Protein AF-A0A2P8WJM3-F1 (afdb_monomer_lite)

Foldseek 3Di:
DVVVVVVVVVVVVCPVPPDQCVVVPVVVVVLVVQLVVQLVVQLCCQQPVQPCNLVLLVQLFCLVLVQVDPPDPDGQFDDDDSDPVGGDPCSVQLRCLLLQLLCVLARSNLRSLVVQCVVPVPVSLVVLLVCCVRPPVSVVSLLSNLLLLLRHDLVLNVVSLVLRDDPVCNVVSVVVSVVSVVRSVSRQVSSCSSPVHPHRCPVPVVSSVLSVVLCVVLVVLSVQLSVLNSVLVVQVVCVVVVHDDDPDDNVVSSVSNVVSSVSSCVSSPDND

Secondary structure (DSSP, 8-state):
-HHHHHHHHHHHHHHHHS--GGGG-HHHHHHHHHHHHHHHHHHHIIIII-TTHHHHHHHHS-HHHHTTSTTSSS-SBSSSS--GGGB-HHHHHHHHHHTT--GGGTTTHHHHHHHHHHHSHHHHHHHHHHHHHH-HHHHHHHHHHHHHHTT--HHHHHHHHHHHS-GGGHHHHHHHHHHHHHHHHHHHHHHHHHHT-SSTTTT-HHHHHHHHHHHHHHHHHHHHHHHHHHHHHHHHHHHHTT----SS-HHHHHHHHHHHHHHHHHHH----

pLDDT: mean 90.33, std 11.39, range [47.09, 98.75]

Structure (mmCIF, N/CA/C/O backbone):
data_AF-A0A2P8WJM3-F1
#
_entry.id   AF-A0A2P8WJM3-F1
#
loop_
_atom_site.group_PDB
_atom_site.id
_atom_site.type_symbol
_atom_site.label_atom_id
_atom_site.label_alt_id
_atom_site.label_comp_id
_atom_site.label_asym_id
_atom_site.label_entity_id
_atom_site.label_seq_id
_atom_site.pdbx_PDB_ins_code
_atom_site.Cartn_x
_atom_site.Cartn_y
_atom_site.Cartn_z
_atom_site.occupancy
_atom_site.B_iso_or_equiv
_atom_site.auth_seq_id
_atom_site.auth_comp_id
_atom_site.auth_asym_id
_atom_site.auth_atom_id
_atom_site.pdbx_PDB_model_num
ATOM 1 N N . ALA A 1 1 ? 24.584 7.519 11.239 1.00 82.44 1 ALA A N 1
ATOM 2 C CA . ALA A 1 1 ? 24.810 8.886 10.720 1.00 82.44 1 ALA A CA 1
ATOM 3 C C . ALA A 1 1 ? 25.844 8.874 9.598 1.00 82.44 1 ALA A C 1
ATOM 5 O O . ALA A 1 1 ? 25.465 9.195 8.483 1.00 82.44 1 ALA A O 1
ATOM 6 N N . LEU A 1 2 ? 27.079 8.420 9.860 1.00 91.06 2 LEU A N 1
ATOM 7 C CA . LEU A 1 2 ? 28.160 8.333 8.862 1.00 91.06 2 LEU A CA 1
ATOM 8 C C . LEU A 1 2 ? 27.741 7.609 7.568 1.00 91.06 2 LEU A C 1
ATOM 10 O O . LEU A 1 2 ? 27.787 8.212 6.506 1.00 91.06 2 LEU A O 1
ATOM 14 N N . TYR A 1 3 ? 27.202 6.389 7.684 1.00 88.44 3 TYR A N 1
ATOM 15 C CA . TYR A 1 3 ? 26.711 5.599 6.544 1.00 88.44 3 TYR A CA 1
ATOM 16 C C . TYR A 1 3 ? 25.716 6.356 5.642 1.00 88.44 3 TYR A C 1
ATOM 18 O O . TYR A 1 3 ? 25.801 6.297 4.419 1.00 88.44 3 TYR A O 1
ATOM 26 N N . ASN A 1 4 ? 24.788 7.117 6.235 1.00 88.81 4 ASN A N 1
ATOM 27 C CA . ASN A 1 4 ? 23.804 7.880 5.462 1.00 88.81 4 ASN A CA 1
ATOM 28 C C . ASN A 1 4 ? 24.465 9.046 4.713 1.00 88.81 4 ASN A C 1
ATOM 30 O O . ASN A 1 4 ? 24.100 9.314 3.574 1.00 88.81 4 ASN A O 1
ATOM 34 N N . LEU A 1 5 ? 25.423 9.735 5.342 1.00 93.88 5 LEU A N 1
ATOM 35 C CA . LEU A 1 5 ? 26.151 10.841 4.712 1.00 93.88 5 LEU A CA 1
ATOM 36 C C . LEU A 1 5 ? 27.028 10.344 3.565 1.00 93.88 5 LEU A C 1
ATOM 38 O O . LEU A 1 5 ? 27.042 10.955 2.501 1.00 93.88 5 LEU A O 1
ATOM 42 N N . GLU A 1 6 ? 27.708 9.220 3.765 1.00 95.06 6 GLU A N 1
ATOM 43 C CA . GLU A 1 6 ? 28.503 8.560 2.734 1.00 95.06 6 GLU A CA 1
ATOM 44 C C . GLU A 1 6 ? 27.630 8.140 1.547 1.00 95.06 6 GLU A C 1
ATOM 46 O O . GLU A 1 6 ? 27.926 8.505 0.414 1.00 95.06 6 GLU A O 1
ATOM 51 N N . THR A 1 7 ? 26.494 7.481 1.804 1.00 91.62 7 THR A N 1
ATOM 52 C CA . THR A 1 7 ? 25.547 7.068 0.754 1.00 91.62 7 THR A CA 1
ATOM 53 C C . THR A 1 7 ? 25.061 8.260 -0.071 1.00 91.62 7 THR A C 1
ATOM 55 O O . THR A 1 7 ? 25.083 8.214 -1.299 1.00 91.62 7 THR A O 1
ATOM 58 N N . VAL A 1 8 ? 24.650 9.350 0.590 1.00 93.25 8 VAL A N 1
ATOM 59 C CA . VAL A 1 8 ? 24.174 10.563 -0.095 1.00 93.25 8 VAL A CA 1
ATOM 60 C C . VAL A 1 8 ? 25.297 11.215 -0.900 1.00 93.25 8 VAL A C 1
ATOM 62 O O . VAL A 1 8 ? 25.081 11.590 -2.049 1.00 93.25 8 VAL A O 1
ATOM 65 N N . THR A 1 9 ? 26.496 11.323 -0.328 1.00 94.12 9 THR A N 1
ATOM 66 C CA . THR A 1 9 ? 27.644 11.952 -0.997 1.00 94.12 9 THR A CA 1
ATOM 67 C C . THR A 1 9 ? 28.034 11.168 -2.248 1.00 94.12 9 THR A C 1
ATOM 69 O O . THR A 1 9 ? 28.151 11.745 -3.326 1.00 94.12 9 THR A O 1
ATOM 72 N N . THR A 1 10 ? 28.154 9.844 -2.132 1.00 92.94 10 THR A N 1
ATOM 73 C CA . THR A 1 10 ? 28.466 8.952 -3.253 1.00 92.94 10 THR A CA 1
ATOM 74 C C . THR A 1 10 ? 27.396 9.015 -4.339 1.00 92.94 10 THR A C 1
ATOM 76 O O . THR A 1 10 ? 27.741 9.136 -5.512 1.00 92.94 10 THR A O 1
ATOM 79 N N . ALA A 1 11 ? 26.109 9.004 -3.972 1.00 89.31 11 ALA A N 1
ATOM 80 C CA . ALA A 1 11 ? 25.011 9.100 -4.932 1.00 89.31 11 ALA A CA 1
ATOM 81 C C . ALA A 1 11 ? 25.042 10.421 -5.720 1.00 89.31 11 ALA A C 1
ATOM 83 O O . ALA A 1 11 ? 24.858 10.413 -6.933 1.00 89.31 11 ALA A O 1
ATOM 84 N N . VAL A 1 12 ? 25.325 11.547 -5.054 1.00 91.38 12 VAL A N 1
ATOM 85 C CA . VAL A 1 12 ? 25.443 12.866 -5.702 1.00 91.38 12 VAL A CA 1
ATOM 86 C C . VAL A 1 12 ? 26.631 12.897 -6.664 1.00 91.38 12 VAL A C 1
ATOM 88 O O . VAL A 1 12 ? 26.487 13.371 -7.790 1.00 91.38 12 VAL A O 1
ATOM 91 N N . IL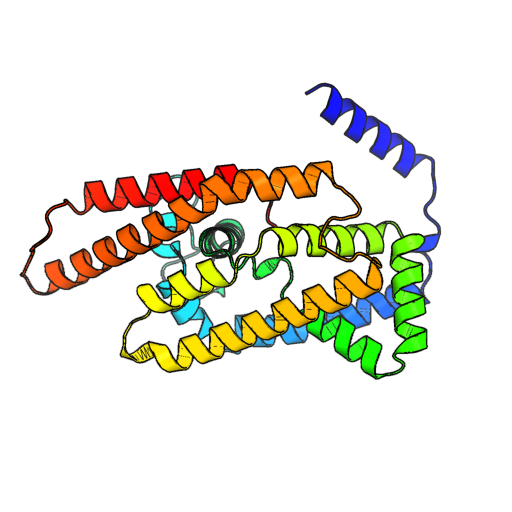E A 1 13 ? 27.787 12.364 -6.257 1.00 92.62 13 ILE A N 1
ATOM 92 C CA . ILE A 1 13 ? 28.975 12.279 -7.118 1.00 92.62 13 ILE A CA 1
ATOM 93 C C . ILE A 1 13 ? 28.681 11.411 -8.345 1.00 92.62 13 ILE A C 1
ATOM 95 O O . ILE A 1 13 ? 28.936 11.839 -9.468 1.00 92.62 13 ILE A O 1
ATOM 99 N N . GLN A 1 14 ? 28.100 10.224 -8.149 1.00 87.62 14 GLN A N 1
ATOM 100 C CA . GLN A 1 14 ? 27.736 9.325 -9.244 1.00 87.62 14 GLN A CA 1
ATOM 101 C C . GLN A 1 14 ? 26.737 9.976 -10.199 1.00 87.62 14 GLN A C 1
ATOM 103 O O . GLN A 1 14 ? 26.989 9.986 -11.395 1.00 87.62 14 GLN A O 1
ATOM 108 N N . ALA A 1 15 ? 25.659 10.572 -9.689 1.00 86.06 15 ALA A N 1
ATOM 109 C CA . ALA A 1 15 ? 24.648 11.223 -10.521 1.00 86.06 15 ALA A CA 1
ATOM 110 C C . ALA A 1 15 ? 25.190 12.445 -11.283 1.00 86.06 15 ALA A C 1
ATOM 112 O O . ALA A 1 15 ? 24.706 12.754 -12.366 1.00 86.06 15 ALA A O 1
ATOM 113 N N . SER A 1 16 ? 26.188 13.143 -10.730 1.00 87.31 16 SER A N 1
ATOM 114 C CA . SER A 1 16 ? 26.784 14.320 -11.376 1.00 87.31 16 SER A CA 1
ATOM 115 C C . SER A 1 16 ? 27.816 13.957 -12.448 1.00 87.31 16 SER A C 1
ATOM 117 O O . SER A 1 16 ? 28.029 14.736 -13.373 1.00 87.31 16 SER A O 1
ATOM 119 N N . LEU A 1 17 ? 28.490 12.810 -12.310 1.00 87.69 17 LEU A N 1
ATOM 120 C CA . LEU A 1 17 ? 29.597 12.406 -13.187 1.00 87.69 17 LEU A CA 1
ATOM 121 C C . LEU A 1 17 ? 29.228 11.304 -14.186 1.00 87.69 17 LEU A C 1
ATOM 123 O O . LEU A 1 17 ? 29.870 11.196 -15.228 1.00 87.69 17 LEU A O 1
ATOM 127 N N . LEU A 1 18 ? 28.232 10.474 -13.877 1.00 80.44 18 LEU A N 1
ATOM 128 C CA . LEU A 1 18 ? 27.764 9.392 -14.738 1.00 80.44 18 LEU A CA 1
ATOM 129 C C . LEU A 1 18 ? 26.432 9.809 -15.361 1.00 80.44 18 LEU A C 1
ATOM 131 O O . LEU A 1 18 ? 25.419 9.901 -14.670 1.00 80.44 18 LEU A O 1
ATOM 135 N N . SER A 1 19 ? 26.422 10.050 -16.671 1.00 68.38 19 SER A N 1
ATOM 136 C CA . SER A 1 19 ? 25.182 10.297 -17.402 1.00 68.38 19 SER A CA 1
ATOM 137 C C . SER A 1 19 ? 24.402 8.992 -17.583 1.00 68.38 19 SER A C 1
ATOM 139 O O . SER A 1 19 ? 24.915 7.998 -18.099 1.00 68.38 19 SER A O 1
ATOM 141 N N . ASN A 1 20 ? 23.139 8.992 -17.161 1.00 70.50 20 ASN A N 1
ATOM 142 C CA . ASN A 1 20 ? 22.208 7.906 -17.435 1.00 70.50 20 ASN A CA 1
ATOM 143 C C . ASN A 1 20 ? 21.483 8.184 -18.759 1.00 70.50 20 ASN A C 1
ATOM 145 O O . ASN A 1 20 ? 20.488 8.900 -18.790 1.00 70.50 20 ASN A O 1
ATOM 149 N N . THR A 1 21 ? 21.974 7.621 -19.863 1.00 80.06 21 THR A N 1
ATOM 150 C CA . THR A 1 21 ? 21.392 7.849 -21.199 1.00 80.06 21 THR A CA 1
ATOM 151 C C . THR A 1 21 ? 20.012 7.214 -21.381 1.00 80.06 21 THR A C 1
ATOM 153 O O . THR A 1 21 ? 19.302 7.553 -22.325 1.00 80.06 21 THR A O 1
ATOM 156 N N . PHE A 1 22 ? 19.600 6.312 -20.482 1.00 82.81 22 PHE A N 1
ATOM 157 C CA . PHE A 1 22 ? 18.293 5.657 -20.559 1.00 82.81 22 PHE A CA 1
ATOM 158 C C . PHE A 1 22 ? 17.127 6.622 -20.316 1.00 82.81 22 PHE A C 1
ATOM 160 O O . PHE A 1 22 ? 16.058 6.421 -20.885 1.00 82.81 22 PHE A O 1
ATOM 167 N N . ASP A 1 23 ? 17.334 7.690 -19.538 1.00 81.06 23 ASP A N 1
ATOM 168 C CA . ASP A 1 23 ? 16.286 8.680 -19.248 1.00 81.06 23 ASP A CA 1
ATOM 169 C C . ASP A 1 23 ? 15.907 9.508 -20.495 1.00 81.06 23 ASP A C 1
ATOM 171 O O . ASP A 1 23 ? 14.817 10.073 -20.566 1.00 81.06 23 ASP A O 1
ATOM 175 N N . GLU A 1 24 ? 16.768 9.540 -21.517 1.00 86.19 24 GLU A N 1
ATOM 176 C CA . GLU A 1 24 ? 16.558 10.289 -22.764 1.00 86.19 24 GLU A CA 1
ATOM 177 C C . GLU A 1 24 ? 15.861 9.459 -23.861 1.00 86.19 24 GLU A C 1
ATOM 179 O O . GLU A 1 24 ? 15.525 9.981 -24.930 1.00 86.19 24 GLU A O 1
ATOM 184 N N . ILE A 1 25 ? 15.612 8.165 -23.621 1.00 91.56 25 ILE A N 1
ATOM 185 C CA . ILE A 1 25 ? 14.990 7.271 -24.604 1.00 91.56 25 ILE A CA 1
ATOM 186 C C . ILE A 1 25 ? 13.497 7.599 -24.718 1.00 91.56 25 ILE A C 1
ATOM 188 O O . ILE A 1 25 ? 12.676 7.147 -23.922 1.00 91.56 25 ILE A O 1
ATOM 192 N N . LYS A 1 26 ? 13.130 8.379 -25.743 1.00 93.69 26 LYS A N 1
ATOM 193 C CA . LYS A 1 26 ? 11.744 8.834 -25.963 1.00 93.69 26 LYS A CA 1
ATOM 194 C C . LYS A 1 26 ? 10.702 7.705 -25.945 1.00 93.69 26 LYS A C 1
ATOM 196 O O . LYS A 1 26 ? 9.760 7.845 -25.172 1.00 93.69 26 LYS A O 1
ATOM 201 N N . PRO A 1 27 ? 10.884 6.569 -26.654 1.00 94.62 27 PRO A N 1
ATOM 202 C CA . PRO A 1 27 ? 9.897 5.487 -26.608 1.00 94.62 27 PRO A CA 1
ATOM 203 C C . PRO A 1 27 ? 9.663 4.915 -25.202 1.00 94.62 27 PRO A C 1
ATOM 205 O O . PRO A 1 27 ? 8.567 4.469 -24.889 1.00 94.62 27 PRO A O 1
ATOM 208 N N . TRP A 1 28 ? 10.676 4.923 -24.328 1.00 95.06 28 TRP A N 1
ATOM 209 C CA . TRP A 1 28 ? 10.533 4.414 -22.957 1.00 95.06 28 TRP A CA 1
ATOM 210 C C . TRP A 1 28 ? 9.738 5.380 -22.085 1.00 95.06 28 TRP A C 1
ATOM 212 O O . TRP A 1 28 ? 8.903 4.954 -21.287 1.00 95.06 28 TRP A O 1
ATOM 222 N N . ASN A 1 29 ? 9.970 6.679 -22.269 1.00 94.94 29 ASN A N 1
ATOM 223 C CA . ASN A 1 29 ? 9.194 7.720 -21.608 1.00 94.94 29 ASN A CA 1
ATOM 224 C C . ASN A 1 29 ? 7.730 7.705 -22.067 1.00 94.94 29 ASN A C 1
ATOM 226 O O . ASN A 1 29 ? 6.849 7.767 -21.218 1.00 94.94 29 ASN A O 1
ATOM 230 N N . GLU A 1 30 ? 7.462 7.536 -23.364 1.00 96.81 30 GLU A N 1
ATOM 231 C CA . GLU A 1 30 ? 6.099 7.423 -23.910 1.00 96.81 30 GLU A CA 1
ATOM 232 C C . GLU A 1 30 ? 5.334 6.235 -23.299 1.00 96.81 30 GLU A C 1
ATOM 234 O O . GLU A 1 30 ? 4.199 6.393 -22.850 1.00 96.81 30 GLU A O 1
ATOM 239 N N . ILE A 1 31 ? 5.982 5.069 -23.171 1.00 96.81 31 ILE A N 1
ATOM 240 C CA . ILE A 1 31 ? 5.400 3.901 -22.484 1.00 96.81 31 ILE A CA 1
ATOM 241 C C . ILE A 1 31 ? 5.118 4.213 -21.008 1.00 96.81 31 ILE A C 1
ATOM 243 O O . ILE A 1 31 ? 4.067 3.854 -20.477 1.00 96.81 31 ILE A O 1
ATOM 247 N N . MET A 1 32 ? 6.034 4.896 -20.317 1.00 96.94 32 MET A N 1
ATOM 248 C CA . MET A 1 32 ? 5.809 5.282 -18.922 1.00 96.94 32 MET A CA 1
ATOM 249 C C . MET A 1 32 ? 4.686 6.310 -18.758 1.00 96.94 32 MET A C 1
ATOM 251 O O . MET A 1 32 ? 3.948 6.234 -17.775 1.00 96.94 32 MET A O 1
ATOM 255 N N . GLU A 1 33 ? 4.528 7.247 -19.694 1.00 97.56 33 GLU A N 1
ATOM 256 C CA . GLU A 1 33 ? 3.406 8.190 -19.716 1.00 97.56 33 GLU A CA 1
ATOM 257 C C . GLU A 1 33 ? 2.071 7.462 -19.900 1.00 97.56 33 GLU A C 1
ATOM 259 O O . GLU A 1 33 ? 1.107 7.752 -19.186 1.00 97.56 33 GLU A O 1
ATOM 264 N N . GLU A 1 34 ? 2.027 6.469 -20.787 1.00 97.25 34 GLU A N 1
ATOM 265 C CA . GLU A 1 34 ? 0.861 5.614 -20.989 1.00 97.25 34 GLU A CA 1
ATOM 266 C C . GLU A 1 34 ? 0.501 4.821 -19.722 1.00 97.25 34 GLU A C 1
ATOM 268 O O . GLU A 1 34 ? -0.643 4.878 -19.256 1.00 97.25 34 GLU A O 1
ATOM 273 N N . LEU A 1 35 ? 1.477 4.140 -19.110 1.00 98.06 35 LEU A N 1
ATOM 274 C CA . LEU A 1 35 ? 1.282 3.411 -17.852 1.00 98.06 35 LEU A CA 1
ATOM 275 C C . LEU A 1 35 ? 0.798 4.343 -16.732 1.00 98.06 35 LEU A C 1
ATOM 277 O O . LEU A 1 35 ? -0.121 4.002 -15.982 1.00 98.06 35 LEU A O 1
ATOM 281 N N . ALA A 1 36 ? 1.375 5.543 -16.630 1.00 97.81 36 ALA A N 1
ATOM 282 C CA . ALA A 1 36 ? 0.971 6.538 -15.644 1.00 97.81 36 ALA A CA 1
ATOM 283 C C . ALA A 1 36 ? -0.465 7.033 -15.878 1.00 97.81 36 ALA A C 1
ATOM 285 O O . ALA A 1 36 ? -1.218 7.204 -14.915 1.00 97.81 36 ALA A O 1
ATOM 286 N N . ALA A 1 37 ? -0.869 7.244 -17.135 1.00 98.12 37 ALA A N 1
ATOM 287 C CA . ALA A 1 37 ? -2.225 7.654 -17.482 1.00 98.12 37 ALA A CA 1
ATOM 288 C C . ALA A 1 37 ? -3.254 6.581 -17.093 1.00 98.12 37 ALA A C 1
ATOM 290 O O . ALA A 1 37 ? -4.216 6.896 -16.387 1.00 98.12 37 ALA A O 1
ATOM 291 N N . ARG A 1 38 ? -3.014 5.317 -17.466 1.00 97.75 38 ARG A N 1
ATOM 292 C CA . ARG A 1 38 ? -3.875 4.170 -17.115 1.00 97.75 38 ARG A CA 1
ATOM 293 C C . ARG A 1 38 ? -3.982 3.988 -15.600 1.00 97.75 38 ARG A C 1
ATOM 295 O O . ARG A 1 38 ? -5.080 3.950 -15.043 1.00 97.75 38 ARG A O 1
ATOM 302 N N . SER A 1 39 ? -2.842 4.010 -14.906 1.00 97.94 39 SER A N 1
ATOM 303 C CA . SER A 1 39 ? -2.784 3.888 -13.444 1.00 97.94 39 SER A CA 1
ATOM 304 C C . SER A 1 39 ? -3.568 4.998 -12.746 1.00 97.94 39 SER A C 1
ATOM 306 O O . SER A 1 39 ? -4.341 4.753 -11.816 1.00 97.94 39 SER A O 1
ATOM 308 N N . ARG A 1 40 ? -3.437 6.235 -13.240 1.00 97.25 40 ARG A N 1
ATOM 309 C CA . ARG A 1 40 ? -4.167 7.391 -12.720 1.00 97.25 40 ARG A CA 1
ATOM 310 C C . ARG A 1 40 ? -5.674 7.250 -12.902 1.00 97.25 40 ARG A C 1
ATOM 312 O O . ARG A 1 40 ? -6.402 7.650 -11.995 1.00 97.25 40 ARG A O 1
ATOM 319 N N . VAL A 1 41 ? -6.144 6.734 -14.036 1.00 97.81 41 VAL A N 1
ATOM 320 C CA . VAL A 1 41 ? -7.577 6.484 -14.259 1.00 97.81 41 VAL A CA 1
ATOM 321 C C . VAL A 1 41 ? -8.094 5.493 -13.219 1.00 97.81 41 VAL A C 1
ATOM 323 O O . VAL A 1 41 ? -9.022 5.827 -12.484 1.00 97.81 41 VAL A O 1
ATOM 326 N N . HIS A 1 42 ? -7.433 4.343 -13.062 1.00 97.50 42 HIS A N 1
ATOM 327 C CA . HIS A 1 42 ? -7.858 3.316 -12.107 1.00 97.50 42 HIS A CA 1
ATOM 328 C C . HIS A 1 42 ? -7.823 3.810 -10.650 1.00 97.50 42 HIS A C 1
ATOM 330 O O . HIS A 1 42 ? -8.782 3.645 -9.894 1.00 97.50 42 HIS A O 1
ATOM 336 N N . TYR A 1 43 ? -6.755 4.512 -10.259 1.00 96.81 43 TYR A N 1
ATOM 337 C CA . TYR A 1 43 ? -6.655 5.117 -8.931 1.00 96.81 43 TYR A CA 1
ATOM 338 C C . TYR A 1 43 ? -7.772 6.136 -8.676 1.00 96.81 43 TYR A C 1
ATOM 340 O O . TYR A 1 43 ? -8.335 6.186 -7.582 1.00 96.81 43 TYR A O 1
ATOM 348 N N . ARG A 1 44 ? -8.111 6.964 -9.671 1.00 95.44 44 ARG A N 1
ATOM 349 C CA . ARG A 1 44 ? -9.174 7.966 -9.526 1.00 95.44 44 ARG A CA 1
ATOM 350 C C . ARG A 1 44 ? -10.559 7.341 -9.449 1.00 95.44 44 ARG A C 1
ATOM 352 O O . ARG A 1 44 ? -11.353 7.828 -8.645 1.00 95.44 44 ARG A O 1
ATOM 359 N N . ALA A 1 45 ? -10.805 6.272 -10.201 1.00 96.81 45 ALA A N 1
ATOM 360 C CA . ALA A 1 45 ? -12.050 5.519 -10.127 1.00 96.81 45 ALA A CA 1
ATOM 361 C C . ALA A 1 45 ? -12.305 5.031 -8.690 1.00 96.81 45 ALA A C 1
ATOM 363 O O . ALA A 1 45 ? -13.380 5.249 -8.135 1.00 96.81 45 ALA A O 1
ATOM 364 N N . LEU A 1 46 ? -11.281 4.487 -8.019 1.00 95.75 46 LEU A N 1
ATOM 365 C CA . LEU A 1 46 ? -11.404 4.133 -6.606 1.00 95.75 46 LEU A CA 1
ATOM 366 C C . LEU A 1 46 ? -11.515 5.371 -5.704 1.00 95.75 46 LEU A C 1
ATOM 368 O O . LEU A 1 46 ? -12.387 5.429 -4.849 1.00 95.75 46 LEU A O 1
ATOM 372 N N . VAL A 1 47 ? -10.622 6.354 -5.837 1.00 93.25 47 VAL A N 1
ATOM 373 C CA . VAL A 1 47 ? -10.486 7.414 -4.820 1.00 93.25 47 VAL A CA 1
ATOM 374 C C . VAL A 1 47 ? -11.558 8.496 -4.887 1.00 93.25 47 VAL A C 1
ATOM 376 O O . VAL A 1 47 ? -11.941 9.035 -3.847 1.00 93.25 47 VAL A O 1
ATOM 379 N N . TYR A 1 48 ? -12.027 8.836 -6.084 1.00 90.06 48 TYR A N 1
ATOM 380 C CA . TYR A 1 48 ? -12.942 9.956 -6.300 1.00 90.06 48 TYR A CA 1
ATOM 381 C C . TYR A 1 48 ? -14.325 9.529 -6.787 1.00 90.06 48 TYR A C 1
ATOM 383 O O . TYR A 1 48 ? -15.275 10.278 -6.572 1.00 90.06 48 TYR A O 1
ATOM 391 N N . GLU A 1 49 ? -14.444 8.375 -7.444 1.00 93.31 49 GLU A N 1
ATOM 392 C CA . GLU A 1 49 ? -15.685 7.972 -8.118 1.00 93.31 49 GLU A CA 1
ATOM 393 C C . GLU A 1 49 ? -16.427 6.857 -7.374 1.00 93.31 49 GLU A C 1
ATOM 395 O O . GLU A 1 49 ? -17.648 6.789 -7.476 1.00 93.31 49 GLU A O 1
ATOM 400 N N . GLN A 1 50 ? -15.738 6.037 -6.572 1.00 95.50 50 GLN A N 1
ATOM 401 C CA . GLN A 1 50 ? -16.365 5.027 -5.718 1.00 95.50 50 GLN A CA 1
ATOM 402 C C . GLN A 1 50 ? -17.110 5.694 -4.539 1.00 95.50 50 GLN A C 1
ATOM 404 O O . GLN A 1 50 ? -16.454 6.141 -3.586 1.00 95.50 50 GLN A O 1
ATOM 409 N N . PRO A 1 51 ? -18.461 5.743 -4.541 1.00 93.06 51 PRO A N 1
ATOM 410 C CA . PRO A 1 51 ? -19.251 6.414 -3.502 1.00 93.06 51 PRO A CA 1
ATOM 411 C C . PRO A 1 51 ? -18.975 5.911 -2.081 1.00 93.06 51 PRO A C 1
ATOM 413 O O . PRO A 1 51 ? -19.035 6.686 -1.122 1.00 93.06 51 PRO A O 1
ATOM 416 N N . ASP A 1 52 ? -18.645 4.630 -1.931 1.00 94.81 52 ASP A N 1
ATOM 417 C CA . ASP A 1 52 ? -18.480 4.017 -0.616 1.00 94.81 52 ASP A CA 1
ATOM 418 C C . ASP A 1 52 ? -17.104 4.258 0.007 1.00 94.81 52 ASP A C 1
ATOM 420 O O . ASP A 1 52 ? -16.958 4.104 1.223 1.00 94.81 52 ASP A O 1
ATOM 424 N N . LEU A 1 53 ? -16.097 4.691 -0.766 1.00 95.31 53 LEU A N 1
ATOM 425 C CA . LEU A 1 53 ? -14.721 4.758 -0.271 1.00 95.31 53 LEU A CA 1
ATOM 426 C C . LEU A 1 53 ? -14.574 5.723 0.908 1.00 95.31 53 LEU A C 1
ATOM 428 O O . LEU A 1 53 ? -13.848 5.427 1.854 1.00 95.31 53 LEU A O 1
ATOM 432 N N . VAL A 1 54 ? -15.249 6.874 0.886 1.00 92.81 54 VAL A N 1
ATOM 433 C CA . VAL A 1 54 ? -15.144 7.860 1.975 1.00 92.81 54 VAL A CA 1
ATOM 434 C C . VAL A 1 54 ? -15.631 7.253 3.292 1.00 92.81 54 VAL A C 1
ATOM 436 O O . VAL A 1 54 ? -14.958 7.370 4.320 1.00 92.81 54 VAL A O 1
ATOM 439 N N . ASN A 1 55 ? -16.784 6.581 3.263 1.00 94.31 55 ASN A N 1
ATOM 440 C CA . ASN A 1 55 ? -17.358 5.942 4.445 1.00 94.31 55 ASN A CA 1
ATOM 441 C C . ASN A 1 55 ? -16.533 4.724 4.871 1.00 94.31 55 ASN A C 1
ATOM 443 O O . ASN A 1 55 ? -16.247 4.579 6.061 1.00 94.31 55 ASN A O 1
ATOM 447 N N . PHE A 1 56 ? -16.070 3.923 3.909 1.00 96.44 56 PHE A N 1
ATOM 448 C CA . PHE A 1 56 ? -15.151 2.812 4.133 1.00 96.44 56 PHE A CA 1
ATOM 449 C C . PHE A 1 56 ? -13.882 3.288 4.837 1.00 96.44 56 PHE A C 1
ATOM 451 O O . PHE A 1 56 ? -13.543 2.795 5.905 1.00 96.44 56 PHE A O 1
ATOM 458 N N . PHE A 1 57 ? -13.215 4.316 4.313 1.00 95.69 57 PHE A N 1
ATOM 459 C CA . PHE A 1 57 ? -12.007 4.889 4.899 1.00 95.69 57 PHE A CA 1
ATOM 460 C C . PHE A 1 57 ? -12.240 5.354 6.341 1.00 95.69 57 PHE A C 1
ATOM 462 O O . PHE A 1 57 ? -11.413 5.112 7.220 1.00 95.69 57 PHE A O 1
ATOM 469 N N . HIS A 1 58 ? -13.378 5.991 6.607 1.00 93.25 58 HIS A N 1
ATOM 470 C CA . HIS A 1 58 ? -13.730 6.471 7.939 1.00 93.25 58 HIS A CA 1
ATOM 471 C C . HIS A 1 58 ? -13.994 5.361 8.958 1.00 93.25 58 HIS A C 1
ATOM 473 O O . HIS A 1 58 ? -13.622 5.510 10.122 1.00 93.25 58 HIS A O 1
ATOM 479 N N . GLN A 1 59 ? -14.646 4.276 8.543 1.00 95.06 59 GLN A N 1
ATOM 480 C CA . GLN A 1 59 ? -14.948 3.159 9.433 1.00 95.06 59 GLN A CA 1
ATOM 481 C C 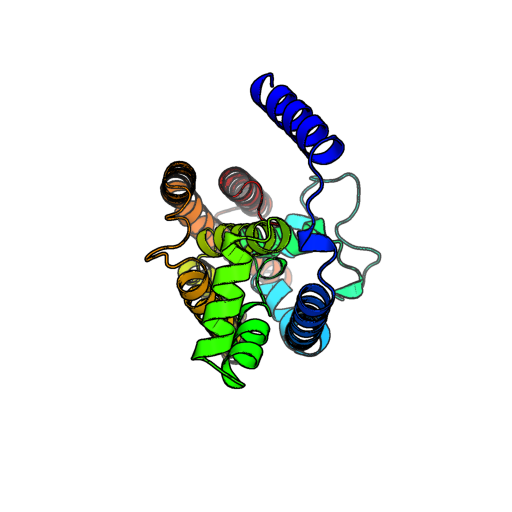. GLN A 1 59 ? -13.750 2.218 9.561 1.00 95.06 59 GLN A C 1
ATOM 483 O O . GLN A 1 59 ? -13.352 1.860 10.663 1.00 95.06 59 GLN A O 1
ATOM 488 N N . VAL A 1 60 ? -13.112 1.854 8.463 1.00 96.50 60 VAL A N 1
ATOM 489 C CA . VAL A 1 60 ? -12.076 0.819 8.456 1.00 96.50 60 VAL A CA 1
ATOM 490 C C . VAL A 1 60 ? -10.737 1.350 8.967 1.00 96.50 60 VAL A C 1
ATOM 492 O O . VAL A 1 60 ? -9.964 0.586 9.528 1.00 96.50 60 VAL A O 1
ATOM 495 N N . THR A 1 61 ? -10.445 2.650 8.853 1.00 96.31 61 THR A N 1
ATOM 496 C CA . THR A 1 61 ? -9.164 3.213 9.325 1.00 96.31 61 THR A CA 1
ATOM 497 C C . THR A 1 61 ? -9.304 3.989 10.642 1.00 96.31 61 THR A C 1
ATOM 499 O O . THR A 1 61 ? -10.379 4.516 10.944 1.00 96.31 61 THR A O 1
ATOM 502 N N . PRO A 1 62 ? -8.220 4.142 11.432 1.00 94.88 62 PRO A N 1
ATOM 503 C CA . PRO A 1 62 ? -8.231 4.938 12.663 1.00 94.88 62 PRO A CA 1
ATOM 504 C C . PRO A 1 62 ? -8.117 6.453 12.412 1.00 94.88 62 PRO A C 1
ATOM 506 O O . PRO A 1 62 ? -7.472 7.167 13.180 1.00 94.88 62 PRO A O 1
ATOM 509 N N . ILE A 1 63 ? -8.676 6.984 11.316 1.00 92.50 63 ILE A N 1
ATOM 510 C CA . ILE A 1 63 ? -8.504 8.403 10.956 1.00 92.50 63 ILE A CA 1
ATOM 511 C C . ILE A 1 63 ? -9.053 9.360 12.028 1.00 92.50 63 ILE A C 1
ATOM 513 O O . ILE A 1 63 ? -8.459 10.411 12.284 1.00 92.50 63 ILE A O 1
ATOM 517 N N . GLU A 1 64 ? -10.170 9.012 12.676 1.00 88.44 64 GLU A N 1
ATOM 518 C CA . GLU A 1 64 ? -10.756 9.843 13.736 1.00 88.44 64 GLU A CA 1
ATOM 519 C C . GLU A 1 64 ? -9.833 9.911 14.960 1.00 88.44 64 GLU A C 1
ATOM 521 O O . GLU A 1 64 ? -9.662 10.974 15.561 1.00 88.44 64 GLU A O 1
ATOM 526 N N . GLU A 1 65 ? -9.189 8.803 15.309 1.00 89.31 65 GLU A N 1
ATOM 527 C CA . GLU A 1 65 ? -8.246 8.709 16.418 1.00 89.31 65 GLU A CA 1
ATOM 528 C C . GLU A 1 65 ? -6.902 9.360 16.073 1.00 89.31 65 GLU A C 1
ATOM 530 O O . GLU A 1 65 ? -6.340 10.082 16.896 1.00 89.31 65 GLU A O 1
ATOM 535 N N . ILE A 1 66 ? -6.430 9.212 14.831 1.00 87.25 66 ILE A N 1
ATOM 536 C CA . ILE A 1 66 ? -5.245 9.914 14.320 1.00 87.25 66 ILE A CA 1
ATOM 537 C C . ILE A 1 66 ? -5.446 11.430 14.384 1.00 87.25 66 ILE A C 1
ATOM 539 O O . ILE A 1 66 ? -4.518 12.159 14.713 1.00 87.25 66 ILE A O 1
ATOM 543 N N . SER A 1 67 ? -6.654 11.932 14.120 1.00 81.25 67 SER A N 1
ATOM 544 C CA . SER A 1 67 ? -6.928 13.371 14.221 1.00 81.25 67 SER A CA 1
ATOM 545 C C . SER A 1 67 ? -6.846 13.918 15.654 1.00 81.25 67 SER A C 1
ATOM 547 O O . SER A 1 67 ? -6.646 15.118 15.837 1.00 81.25 67 SER A O 1
ATOM 549 N N . GLN A 1 68 ? -6.966 13.043 16.659 1.00 76.75 68 GLN A N 1
ATOM 550 C CA . GLN A 1 68 ? -6.817 13.375 18.080 1.00 76.75 68 GLN A CA 1
ATOM 551 C C . GLN A 1 68 ? -5.363 13.269 18.558 1.00 76.75 68 GLN A C 1
ATOM 553 O O . GLN A 1 68 ? -5.039 13.737 19.650 1.00 76.75 68 GLN A O 1
ATOM 558 N N . LEU A 1 69 ? -4.473 12.687 17.750 1.00 70.38 69 LEU A N 1
ATOM 559 C CA . LEU A 1 69 ? -3.045 12.723 18.011 1.00 70.38 69 LEU A CA 1
ATOM 560 C C . LEU A 1 69 ? -2.512 14.132 17.752 1.00 70.38 69 LEU A C 1
ATOM 562 O O . LEU A 1 69 ? -2.565 14.643 16.635 1.00 70.38 69 LEU A O 1
ATOM 566 N N . GLN A 1 70 ? -1.874 14.719 18.760 1.00 58.97 70 GLN A N 1
ATOM 567 C CA . GLN A 1 70 ? -1.044 15.917 18.607 1.00 58.97 70 GLN A CA 1
ATOM 568 C C . GLN A 1 70 ? 0.292 15.591 17.896 1.00 58.97 70 GLN A C 1
ATOM 570 O O . GLN A 1 70 ? 1.346 16.075 18.288 1.00 58.97 70 GLN A O 1
ATOM 575 N N . ILE A 1 71 ? 0.283 14.736 16.863 1.00 53.28 71 ILE A N 1
ATOM 576 C CA . ILE A 1 71 ? 1.491 14.339 16.110 1.00 53.28 71 ILE A CA 1
ATOM 577 C C . ILE A 1 71 ? 1.997 15.482 15.219 1.00 53.28 71 ILE A C 1
ATOM 579 O O . ILE A 1 71 ? 3.165 15.510 14.841 1.00 53.28 71 ILE A O 1
ATOM 583 N N . SER A 1 72 ? 1.146 16.456 14.891 1.00 47.09 72 SER A N 1
ATOM 584 C CA . SER A 1 72 ? 1.560 17.640 14.144 1.00 47.09 72 SER A CA 1
ATOM 585 C C . SER A 1 72 ? 0.891 18.891 14.707 1.00 47.09 72 SER A C 1
ATOM 587 O O . SER A 1 72 ? -0.268 18.846 15.111 1.00 47.09 72 SER A O 1
ATOM 589 N N . SER A 1 73 ? 1.584 20.033 14.666 1.00 51.84 73 SER A N 1
ATOM 590 C CA . SER A 1 73 ? 1.027 21.354 15.018 1.00 51.84 73 SER A CA 1
ATOM 591 C C . SER A 1 73 ? -0.137 21.788 14.115 1.00 51.84 73 SER A C 1
ATOM 593 O O . SER A 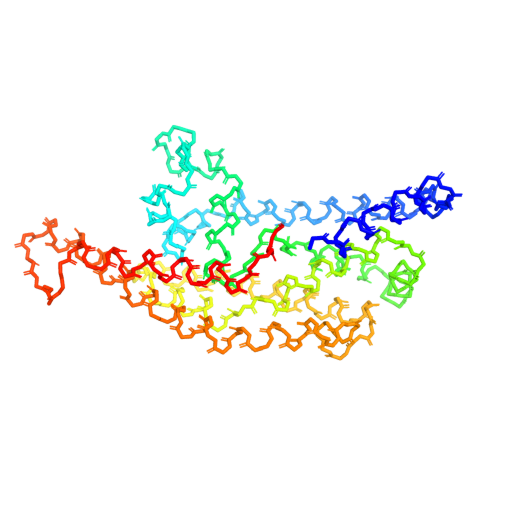1 73 ? -0.755 22.830 14.319 1.00 51.84 73 SER A O 1
ATOM 595 N N . ARG A 1 74 ? -0.422 21.001 13.075 1.00 55.41 74 ARG A N 1
ATOM 596 C CA . ARG A 1 74 ? -1.350 21.294 11.997 1.00 55.41 74 ARG A CA 1
ATOM 597 C C . ARG A 1 74 ? -2.532 20.301 12.037 1.00 55.41 74 ARG A C 1
ATOM 599 O O . ARG A 1 74 ? -2.316 19.096 12.128 1.00 55.41 74 ARG A O 1
ATOM 606 N N . PRO A 1 75 ? -3.789 20.766 11.902 1.00 56.31 75 PRO A N 1
ATOM 607 C CA . PRO A 1 75 ? -4.968 19.891 11.970 1.00 56.31 75 PRO A CA 1
ATOM 608 C C . PRO A 1 75 ? -4.990 18.828 10.854 1.00 56.31 75 PRO A C 1
ATOM 610 O O . PRO A 1 75 ? -4.461 19.045 9.770 1.00 56.31 75 PRO A O 1
ATOM 613 N N . ALA A 1 76 ? -5.622 17.671 11.046 1.00 57.88 76 ALA A N 1
ATOM 614 C CA . ALA A 1 76 ? -5.633 16.623 10.010 1.00 57.88 76 ALA A CA 1
ATOM 615 C C . ALA A 1 76 ? -6.346 17.041 8.696 1.00 57.88 76 ALA A C 1
ATOM 617 O O . ALA A 1 76 ? -6.088 16.465 7.637 1.00 57.88 76 ALA A O 1
ATOM 618 N N . ARG A 1 77 ? -7.204 18.072 8.747 1.00 58.78 77 ARG A N 1
ATOM 619 C CA . ARG A 1 77 ? -8.015 18.574 7.624 1.00 58.78 77 ARG A CA 1
ATOM 620 C C . ARG A 1 77 ? -7.889 20.076 7.402 1.00 58.78 77 ARG A C 1
ATOM 622 O O . ARG A 1 77 ? -7.545 20.829 8.315 1.00 58.78 77 ARG A O 1
ATOM 629 N N . ARG A 1 78 ? -8.209 20.508 6.179 1.00 56.59 78 ARG A N 1
ATOM 630 C CA . ARG A 1 78 ? -8.498 21.906 5.827 1.00 56.59 78 ARG A CA 1
ATOM 631 C C . ARG A 1 78 ? -10.020 22.130 5.890 1.00 56.59 78 ARG A C 1
ATOM 633 O O . ARG A 1 78 ? -10.722 21.807 4.943 1.00 56.59 78 ARG A O 1
ATOM 640 N N . GLY A 1 79 ? -10.531 22.668 7.001 1.00 51.44 79 GLY A N 1
ATOM 641 C CA . GLY A 1 79 ? -11.975 22.890 7.204 1.00 51.44 79 GLY A CA 1
ATOM 642 C C . GLY A 1 79 ? -12.732 21.683 7.789 1.00 51.44 79 GLY A C 1
ATOM 643 O O . GLY A 1 79 ? -12.137 20.648 8.077 1.00 51.44 79 GLY A O 1
ATOM 644 N N . GLY A 1 80 ? -14.043 21.838 8.027 1.00 49.56 80 GLY A N 1
ATOM 645 C CA . GLY A 1 80 ? -14.863 20.905 8.824 1.00 49.56 80 GLY A CA 1
ATOM 646 C C . GLY A 1 80 ? -15.665 19.834 8.063 1.00 49.56 80 GLY A C 1
ATOM 647 O O . GLY A 1 80 ? -16.329 19.023 8.705 1.00 49.56 80 GLY A O 1
ATOM 648 N N . ARG A 1 81 ? -15.646 19.799 6.721 1.00 53.00 81 ARG A N 1
ATOM 649 C CA . ARG A 1 81 ? -16.412 18.801 5.940 1.00 53.00 81 ARG A CA 1
ATOM 650 C C . ARG A 1 81 ? -15.717 17.430 5.912 1.00 53.00 81 ARG A C 1
ATOM 652 O O . ARG A 1 81 ? -14.491 17.340 5.912 1.00 53.00 81 ARG A O 1
ATOM 659 N N . LYS A 1 82 ? -16.509 16.349 5.887 1.00 62.00 82 LYS A N 1
ATOM 660 C CA . LYS A 1 82 ? -16.050 14.955 5.717 1.00 62.00 82 LYS A CA 1
ATOM 661 C C . LYS A 1 82 ? -15.798 14.623 4.243 1.00 62.00 82 LYS A C 1
ATOM 663 O O . LYS A 1 82 ? -16.448 13.748 3.695 1.00 62.00 82 LYS A O 1
ATOM 668 N N . ASP A 1 83 ? -14.875 15.338 3.613 1.00 66.75 83 ASP A N 1
ATOM 669 C CA . ASP A 1 83 ? -14.509 15.093 2.216 1.00 66.75 83 ASP A CA 1
ATOM 670 C C . ASP A 1 83 ? -13.007 14.780 2.097 1.00 66.75 83 ASP A C 1
ATOM 672 O O . ASP A 1 83 ? -12.182 15.417 2.768 1.00 66.75 83 ASP A O 1
ATOM 676 N N . LEU A 1 84 ? -12.655 13.800 1.257 1.00 69.12 84 LEU A N 1
ATOM 677 C CA . LEU A 1 84 ? -11.277 13.383 0.961 1.00 69.12 84 LEU A CA 1
ATOM 678 C C . LEU A 1 84 ? -10.444 14.548 0.411 1.00 69.12 84 LEU A C 1
ATOM 680 O O . LEU A 1 84 ? -9.263 14.657 0.734 1.00 69.12 84 LEU A O 1
ATOM 684 N N . SER A 1 85 ? -11.069 15.471 -0.330 1.00 65.94 85 SER A N 1
ATOM 685 C CA . SER A 1 85 ? -10.426 16.674 -0.887 1.00 65.94 85 SER A CA 1
ATOM 686 C C . SER A 1 85 ? -9.789 17.588 0.175 1.00 65.94 85 SER A C 1
ATOM 688 O O . SER A 1 85 ? -8.830 18.314 -0.097 1.00 65.94 85 SER A O 1
ATOM 690 N N . SER A 1 86 ? -10.294 17.535 1.411 1.00 71.12 86 SER A N 1
ATOM 691 C CA . SER A 1 86 ? -9.817 18.340 2.541 1.00 71.12 86 SER A CA 1
ATOM 692 C C . SER A 1 86 ? -8.731 17.654 3.379 1.00 71.12 86 SER A C 1
ATOM 694 O O . SER A 1 86 ? -8.136 18.290 4.263 1.00 71.12 86 SER A O 1
ATOM 696 N N . LEU A 1 87 ? -8.481 16.362 3.133 1.00 78.50 87 LEU A N 1
ATOM 697 C CA . LEU A 1 87 ? -7.555 15.537 3.898 1.00 78.50 87 LEU A CA 1
ATOM 698 C C . LEU A 1 87 ? -6.111 15.792 3.456 1.00 78.50 87 LEU A C 1
ATOM 700 O O . LEU A 1 87 ? -5.792 15.863 2.272 1.00 78.50 87 LEU A O 1
ATOM 704 N N . ARG A 1 88 ? -5.205 15.940 4.424 1.00 83.94 88 ARG A N 1
ATOM 705 C CA . ARG A 1 88 ? -3.774 16.101 4.130 1.00 83.94 88 ARG A CA 1
ATOM 706 C C . ARG A 1 88 ? -3.130 14.754 3.780 1.00 83.94 88 ARG A C 1
ATOM 708 O O . ARG A 1 88 ? -3.553 13.713 4.276 1.00 83.94 88 ARG A O 1
ATOM 715 N N . ALA A 1 89 ? -2.047 14.801 3.001 1.00 84.25 89 ALA A N 1
ATOM 716 C CA . ALA A 1 89 ? -1.323 13.610 2.549 1.00 84.25 89 ALA A CA 1
ATOM 717 C C . ALA A 1 89 ? -0.830 12.714 3.703 1.00 84.25 89 ALA A C 1
ATOM 719 O O . ALA A 1 89 ? -0.964 11.499 3.625 1.00 84.25 89 ALA A O 1
ATOM 720 N N . ILE A 1 90 ? -0.320 13.303 4.795 1.00 86.06 90 ILE A N 1
ATOM 721 C CA . ILE A 1 90 ? 0.175 12.529 5.947 1.00 86.06 90 ILE A CA 1
ATOM 722 C C . ILE A 1 90 ? -0.957 11.702 6.589 1.00 86.06 90 ILE A C 1
ATOM 724 O O . ILE A 1 90 ? -0.816 10.485 6.623 1.00 86.06 90 ILE A O 1
ATOM 728 N N . PRO A 1 91 ? -2.088 12.287 7.044 1.00 89.88 91 PRO A N 1
ATOM 729 C CA . PRO A 1 91 ? -3.226 11.506 7.535 1.00 89.88 91 PRO A CA 1
ATOM 730 C C . PRO A 1 91 ? -3.752 10.461 6.547 1.00 89.88 91 PRO A C 1
ATOM 732 O O . PRO A 1 91 ? -4.111 9.371 6.973 1.00 89.88 91 PRO A O 1
ATOM 735 N N . TRP A 1 92 ? -3.779 10.772 5.246 1.00 91.88 92 TRP A N 1
ATOM 736 C CA . TRP A 1 92 ? -4.212 9.829 4.212 1.00 91.88 92 TRP A CA 1
ATOM 737 C C . TRP A 1 92 ? -3.343 8.570 4.186 1.00 91.88 92 TRP A C 1
ATOM 739 O O . TRP A 1 92 ? -3.842 7.472 4.426 1.00 91.88 92 TRP A O 1
ATOM 749 N N . VAL A 1 93 ? -2.036 8.729 3.963 1.00 93.38 93 VAL A N 1
ATOM 750 C CA . VAL A 1 93 ? -1.093 7.602 3.907 1.00 93.38 93 VAL A CA 1
ATOM 751 C C . VAL A 1 93 ? -1.050 6.876 5.248 1.00 93.38 93 VAL A C 1
ATOM 753 O O . VAL A 1 93 ? -1.125 5.651 5.301 1.00 93.38 93 VAL A O 1
ATOM 756 N N . PHE A 1 94 ? -0.994 7.627 6.348 1.00 93.00 94 PHE A N 1
ATOM 757 C CA . PHE A 1 94 ? -0.854 7.055 7.679 1.00 93.00 94 PHE A CA 1
ATOM 758 C C . PHE A 1 94 ? -2.045 6.172 8.068 1.00 93.00 94 PHE A C 1
ATOM 760 O O . PHE A 1 94 ? -1.835 5.078 8.587 1.00 93.00 94 PHE A O 1
ATOM 767 N N . SER A 1 95 ? -3.278 6.582 7.762 1.00 95.06 95 SER A N 1
ATOM 768 C CA . SER A 1 95 ? -4.478 5.775 8.012 1.00 95.06 95 SER A CA 1
ATOM 769 C C . SER A 1 95 ? -4.460 4.430 7.281 1.00 95.06 95 SER A C 1
ATOM 771 O O . SER A 1 95 ? -4.750 3.400 7.891 1.00 95.06 95 SER A O 1
ATOM 773 N N . TRP A 1 96 ? -4.074 4.412 6.002 1.00 97.00 96 TRP A N 1
ATOM 774 C CA . TRP A 1 96 ? -3.970 3.168 5.232 1.00 97.00 96 TRP A CA 1
ATOM 775 C C . TRP A 1 96 ? -2.829 2.270 5.696 1.00 97.00 96 TRP A C 1
ATOM 777 O O . TRP A 1 96 ? -2.955 1.046 5.651 1.00 97.00 96 TRP A O 1
ATOM 787 N N . THR A 1 97 ? -1.729 2.863 6.162 1.00 96.31 97 THR A N 1
ATOM 788 C CA . THR A 1 97 ? -0.614 2.129 6.767 1.00 96.31 97 THR A CA 1
ATOM 789 C C . THR A 1 97 ? -1.034 1.441 8.064 1.00 96.31 97 THR A C 1
ATOM 791 O O . THR A 1 97 ? -0.674 0.283 8.279 1.00 96.31 97 THR A O 1
ATOM 794 N N . GLN A 1 98 ? -1.818 2.115 8.913 1.00 96.38 98 GLN A N 1
ATOM 795 C CA . GLN A 1 98 ? -2.334 1.530 10.156 1.00 96.38 98 GLN A CA 1
ATOM 796 C C . GLN A 1 98 ? -3.230 0.319 9.883 1.00 96.38 98 GLN A C 1
ATOM 798 O O . GLN A 1 98 ? -3.021 -0.738 10.468 1.00 96.38 98 GLN A O 1
ATOM 803 N N . ALA A 1 99 ? -4.158 0.450 8.933 1.00 97.06 99 ALA A N 1
ATOM 804 C CA . ALA A 1 99 ? -5.084 -0.614 8.544 1.00 97.06 99 ALA A CA 1
ATOM 805 C C . ALA A 1 99 ? -4.478 -1.651 7.571 1.00 97.06 99 ALA A C 1
ATOM 807 O O . ALA A 1 99 ? -5.206 -2.460 7.009 1.00 97.06 99 ALA A O 1
ATOM 808 N N . ARG A 1 100 ? -3.153 -1.634 7.356 1.00 96.75 100 ARG A N 1
ATOM 809 C CA . ARG A 1 100 ? -2.399 -2.622 6.555 1.00 96.75 100 ARG A CA 1
ATOM 810 C C . ARG A 1 100 ? -2.750 -2.717 5.068 1.00 96.75 100 ARG A C 1
ATOM 812 O O . ARG A 1 100 ? -2.283 -3.638 4.405 1.00 96.75 100 ARG A O 1
ATOM 819 N N . PHE A 1 101 ? -3.461 -1.731 4.524 1.00 97.62 101 PHE A N 1
ATOM 820 C CA . PHE A 1 101 ? -3.730 -1.630 3.088 1.00 97.62 101 PHE A CA 1
ATOM 821 C C . PHE A 1 101 ? -2.564 -1.016 2.313 1.00 97.62 101 PHE A C 1
ATOM 823 O O . PHE A 1 101 ? -2.270 -1.458 1.210 1.00 97.62 101 PHE A O 1
ATOM 830 N N . LEU A 1 102 ? -1.929 0.038 2.851 1.00 96.75 102 LEU A N 1
ATOM 831 C CA . LEU A 1 102 ? -0.911 0.846 2.145 1.00 96.75 102 LEU A CA 1
ATOM 832 C C . LEU A 1 102 ? -1.346 1.296 0.733 1.00 96.75 102 LEU A C 1
ATOM 834 O O . LEU A 1 102 ? -0.519 1.520 -0.148 1.00 96.75 102 LEU A O 1
ATOM 838 N N . LEU A 1 103 ? -2.659 1.435 0.538 1.00 95.00 103 LEU A N 1
ATOM 839 C CA . LEU A 1 103 ? -3.323 1.674 -0.742 1.00 95.00 103 LEU A CA 1
ATOM 840 C C . LEU A 1 103 ? -2.658 2.760 -1.618 1.00 95.00 103 LEU A C 1
ATOM 842 O O . LEU A 1 103 ? -2.477 2.513 -2.810 1.00 95.00 103 LEU A O 1
ATOM 846 N N . PRO A 1 104 ? -2.238 3.931 -1.081 1.00 94.38 104 PRO A N 1
ATOM 847 C CA . PRO A 1 104 ? -1.748 5.035 -1.913 1.00 94.38 104 PRO A CA 1
ATOM 848 C C . PRO A 1 104 ? -0.439 4.760 -2.659 1.00 94.38 104 PRO A C 1
ATOM 850 O O . PRO A 1 104 ? -0.032 5.578 -3.476 1.00 94.38 104 PRO A O 1
ATOM 853 N N . SER A 1 105 ? 0.248 3.665 -2.340 1.00 93.31 105 SER A N 1
ATOM 854 C CA . SER A 1 105 ? 1.612 3.400 -2.800 1.00 93.31 105 SER A CA 1
ATOM 855 C C . SER A 1 105 ? 1.709 2.286 -3.844 1.00 93.31 105 SER A C 1
ATOM 857 O O . SER A 1 105 ? 2.803 2.024 -4.336 1.00 93.31 105 SER A O 1
ATOM 859 N N . TRP A 1 106 ? 0.595 1.636 -4.188 1.00 97.06 106 TRP A N 1
ATOM 860 C CA . TRP A 1 106 ? 0.571 0.546 -5.173 1.00 97.06 106 TRP A CA 1
ATOM 861 C C . TRP A 1 106 ? -0.726 0.457 -5.987 1.00 97.06 106 TRP A C 1
ATOM 863 O O . TRP A 1 106 ? -0.711 -0.120 -7.071 1.00 97.06 106 TRP A O 1
ATOM 873 N N . TYR A 1 107 ? -1.846 1.001 -5.498 1.00 98.06 107 TYR A N 1
ATOM 874 C CA . TYR A 1 107 ? -3.136 0.824 -6.163 1.00 98.06 107 TYR A CA 1
ATOM 875 C C . TYR A 1 107 ? -3.167 1.482 -7.550 1.00 98.06 107 TYR A C 1
ATOM 877 O O . TYR A 1 107 ? -2.841 2.663 -7.683 1.00 98.06 107 TYR A O 1
ATOM 885 N N . GLY A 1 108 ? -3.586 0.722 -8.565 1.00 97.50 108 GLY A N 1
ATOM 886 C CA . GLY A 1 108 ? -3.614 1.132 -9.968 1.00 97.50 108 GLY A CA 1
ATOM 887 C C . GLY A 1 108 ? -2.351 0.772 -10.748 1.00 97.50 108 GLY A C 1
ATOM 888 O O . GLY A 1 108 ? -2.324 0.972 -11.959 1.00 97.50 108 GLY A O 1
ATOM 889 N N . VAL A 1 109 ? -1.291 0.276 -10.103 1.00 98.25 109 VAL A N 1
ATOM 890 C CA . VAL A 1 109 ? -0.087 -0.187 -10.813 1.00 98.25 109 VAL A CA 1
ATOM 891 C C . VAL A 1 109 ? -0.355 -1.522 -11.507 1.00 98.25 109 VAL A C 1
ATOM 893 O O . VAL A 1 109 ? 0.016 -1.684 -12.667 1.00 98.25 109 VAL A O 1
ATOM 896 N N . GLY A 1 110 ? -1.016 -2.458 -10.821 1.00 98.19 110 GLY A N 1
ATOM 897 C CA . GLY A 1 110 ? -1.330 -3.781 -11.355 1.00 98.19 110 GLY A CA 1
ATOM 898 C C . GLY A 1 110 ? -2.214 -3.697 -12.586 1.00 98.19 110 GLY A C 1
ATOM 899 O O . GLY A 1 110 ? -1.839 -4.229 -13.625 1.00 98.19 110 GLY A O 1
ATOM 900 N N . THR A 1 111 ? -3.325 -2.964 -12.501 1.00 98.44 111 THR A N 1
ATOM 901 C CA . THR A 1 111 ? -4.223 -2.758 -13.645 1.00 98.44 111 THR A CA 1
ATOM 902 C C . THR A 1 111 ? -3.489 -2.122 -14.831 1.00 98.44 111 THR A C 1
ATOM 904 O O . THR A 1 111 ? -3.565 -2.645 -15.939 1.00 98.44 111 THR A O 1
ATOM 907 N N . ALA A 1 112 ? -2.706 -1.059 -14.616 1.00 98.38 112 ALA A N 1
ATOM 908 C CA . ALA A 1 112 ? -1.994 -0.388 -15.707 1.00 98.38 112 ALA A CA 1
ATOM 909 C C . ALA A 1 112 ? -0.987 -1.303 -16.420 1.00 98.38 112 ALA A C 1
ATOM 911 O O . ALA A 1 112 ? -0.914 -1.305 -17.649 1.00 98.38 112 ALA A O 1
ATOM 912 N N . LEU A 1 113 ? -0.221 -2.088 -15.654 1.00 98.38 113 LEU A N 1
ATOM 913 C CA . LEU A 1 113 ? 0.726 -3.047 -16.219 1.00 98.38 113 LEU A CA 1
ATOM 914 C C . LEU A 1 113 ? 0.007 -4.218 -16.893 1.00 98.38 113 LEU A C 1
ATOM 916 O O . LEU A 1 113 ? 0.455 -4.664 -17.944 1.00 98.38 113 LEU A O 1
ATOM 920 N N . ASN A 1 114 ? -1.102 -4.698 -16.327 1.00 98.38 114 ASN A N 1
ATOM 921 C CA . ASN A 1 114 ? -1.887 -5.783 -16.909 1.00 98.38 114 ASN A CA 1
ATOM 922 C C . ASN A 1 114 ? -2.452 -5.385 -18.272 1.00 98.38 114 ASN A C 1
ATOM 924 O O . ASN A 1 114 ? -2.226 -6.082 -19.252 1.00 98.38 114 ASN A O 1
ATOM 928 N N . GLU A 1 115 ? -3.106 -4.227 -18.357 1.00 97.81 115 GLU A N 1
ATOM 929 C CA . GLU A 1 115 ? -3.633 -3.702 -19.621 1.00 97.81 115 GLU A CA 1
ATOM 930 C C . GLU A 1 115 ? -2.520 -3.473 -20.653 1.00 97.81 115 GLU A C 1
ATOM 932 O O . GLU A 1 115 ? -2.758 -3.526 -21.859 1.00 97.81 115 GLU A O 1
ATOM 937 N N . PHE A 1 116 ? -1.302 -3.132 -20.213 1.00 97.50 116 PHE A N 1
ATOM 938 C CA . PHE A 1 116 ? -0.164 -3.001 -21.123 1.00 97.50 116 PHE A CA 1
ATOM 939 C C . PHE A 1 116 ? 0.251 -4.377 -21.641 1.00 97.50 116 PHE A C 1
ATOM 941 O O . PHE A 1 116 ? 0.399 -4.556 -22.845 1.00 97.50 116 PHE A O 1
ATOM 948 N N . LEU A 1 117 ? 0.366 -5.368 -20.758 1.00 97.50 117 LEU A N 1
ATOM 949 C CA . LEU A 1 117 ? 0.708 -6.743 -21.114 1.00 97.50 117 LEU A CA 1
ATOM 950 C C . LEU A 1 117 ? -0.334 -7.401 -22.029 1.00 97.50 117 LEU A C 1
ATOM 952 O O . LEU A 1 117 ? 0.056 -8.121 -22.935 1.00 97.50 117 LEU A O 1
ATOM 956 N N . GLU A 1 118 ? -1.630 -7.146 -21.850 1.00 96.31 118 GLU A N 1
ATOM 957 C CA . GLU A 1 118 ? -2.697 -7.766 -22.655 1.00 96.31 118 GLU A CA 1
ATOM 958 C C . GLU A 1 118 ? -2.586 -7.494 -24.163 1.00 96.31 118 GLU A C 1
ATOM 960 O O . GLU A 1 118 ? -3.041 -8.316 -24.958 1.00 96.31 118 GLU A O 1
ATOM 965 N N . ALA A 1 119 ? -1.963 -6.382 -24.565 1.00 94.75 119 ALA A N 1
ATOM 966 C CA . ALA A 1 119 ? -1.754 -6.062 -25.975 1.00 94.75 119 ALA A CA 1
ATOM 967 C C . ALA A 1 119 ? -0.764 -7.029 -26.651 1.00 94.75 119 ALA A C 1
ATOM 969 O O . ALA A 1 119 ? -1.071 -7.585 -27.703 1.00 94.75 119 ALA A O 1
ATOM 970 N N . GLU A 1 120 ? 0.400 -7.257 -26.034 1.00 96.25 120 GLU A N 1
ATOM 971 C CA . GLU A 1 120 ? 1.440 -8.171 -26.527 1.00 96.25 120 GLU A CA 1
ATOM 972 C C . GLU A 1 120 ? 2.168 -8.849 -25.345 1.00 96.25 120 GLU A C 1
ATOM 974 O O . GLU A 1 120 ? 3.254 -8.415 -24.953 1.00 96.25 120 GLU A O 1
ATOM 979 N N . PRO A 1 121 ? 1.607 -9.924 -24.752 1.00 95.50 121 PRO A N 1
ATOM 980 C CA . PRO A 1 121 ? 2.047 -10.421 -23.443 1.00 95.50 121 PRO A CA 1
ATOM 981 C C . PRO A 1 121 ? 3.528 -10.790 -23.353 1.00 95.50 121 PRO A C 1
ATOM 983 O O . PRO A 1 121 ? 4.209 -10.409 -22.401 1.00 95.50 121 PRO A O 1
ATOM 986 N N . GLU A 1 122 ? 4.050 -11.520 -24.341 1.00 96.12 122 GLU A N 1
ATOM 987 C CA . GLU A 1 122 ? 5.441 -11.979 -24.316 1.00 96.12 122 GLU A CA 1
ATOM 988 C C . GLU A 1 122 ? 6.436 -10.843 -24.571 1.00 96.12 122 GLU A C 1
ATOM 990 O O . GLU A 1 122 ? 7.434 -10.727 -23.855 1.00 96.12 122 GLU A O 1
ATOM 995 N N . GLU A 1 123 ? 6.176 -9.998 -25.569 1.00 97.31 123 GLU A N 1
ATOM 996 C CA . GLU A 1 123 ? 7.081 -8.913 -25.957 1.00 97.31 123 GLU A CA 1
ATOM 997 C C . GLU A 1 123 ? 7.073 -7.781 -24.928 1.00 97.31 123 GLU A C 1
ATOM 999 O O . GLU A 1 123 ? 8.134 -7.319 -24.499 1.00 97.31 123 GLU A O 1
ATOM 1004 N N . HIS A 1 124 ? 5.898 -7.401 -24.426 1.00 97.75 124 HIS A N 1
ATOM 1005 C CA . HIS A 1 124 ? 5.789 -6.389 -23.383 1.00 97.75 124 HIS A CA 1
ATOM 1006 C C . HIS A 1 124 ? 6.389 -6.869 -22.061 1.00 97.75 124 HIS A C 1
ATOM 1008 O O . HIS A 1 124 ? 7.085 -6.097 -21.400 1.00 97.75 124 HIS A O 1
ATOM 1014 N N . LEU A 1 125 ? 6.234 -8.146 -21.686 1.00 98.06 125 LEU A N 1
ATOM 1015 C CA . LEU A 1 125 ? 6.906 -8.667 -20.493 1.00 98.06 125 LEU A CA 1
ATOM 1016 C C . LEU A 1 125 ? 8.434 -8.646 -20.646 1.00 98.06 125 LEU A C 1
ATOM 1018 O O . LEU A 1 125 ? 9.137 -8.254 -19.709 1.00 98.06 125 LEU A O 1
ATOM 1022 N N . LYS A 1 126 ? 8.970 -9.029 -21.815 1.00 97.88 126 LYS A N 1
ATOM 1023 C CA . LYS A 1 126 ? 10.413 -8.919 -22.105 1.00 97.88 126 LYS A CA 1
ATOM 1024 C C . LYS A 1 126 ? 10.887 -7.468 -21.998 1.00 97.88 126 LYS A C 1
ATOM 1026 O O . LYS A 1 126 ? 11.934 -7.222 -21.399 1.00 97.88 126 LYS A O 1
ATOM 1031 N N . LEU A 1 127 ? 10.110 -6.517 -22.514 1.00 97.50 127 LEU A N 1
ATOM 1032 C CA . LEU A 1 127 ? 10.422 -5.092 -22.447 1.00 97.50 127 LEU A CA 1
ATOM 1033 C C . LEU A 1 127 ? 10.432 -4.565 -21.006 1.00 97.50 127 LEU A C 1
ATOM 1035 O O . LEU A 1 127 ? 11.400 -3.924 -20.604 1.00 97.50 127 LEU A O 1
ATOM 1039 N N . LEU A 1 128 ? 9.417 -4.884 -20.198 1.00 98.00 128 LEU A N 1
ATOM 1040 C CA . LEU A 1 128 ? 9.357 -4.468 -18.791 1.00 98.00 128 LEU A CA 1
ATOM 1041 C C . LEU A 1 128 ? 10.496 -5.083 -17.963 1.00 98.00 128 LEU A C 1
ATOM 1043 O O . LEU A 1 128 ? 11.093 -4.405 -17.124 1.00 98.00 128 LEU A O 1
ATOM 1047 N N . ARG A 1 129 ? 10.866 -6.342 -18.234 1.00 98.19 129 ARG A N 1
ATOM 1048 C CA . ARG A 1 129 ? 12.069 -6.969 -17.655 1.00 98.19 129 ARG A CA 1
ATOM 1049 C C . ARG A 1 129 ? 13.341 -6.233 -18.069 1.00 98.19 129 ARG A C 1
ATOM 1051 O O . ARG A 1 129 ? 14.231 -6.021 -17.244 1.00 98.19 129 ARG A O 1
ATOM 1058 N N . TYR A 1 130 ? 13.426 -5.807 -19.328 1.00 97.00 130 TYR A N 1
ATOM 1059 C CA . TYR A 1 130 ? 14.553 -5.020 -19.816 1.00 97.00 130 TYR A CA 1
ATOM 1060 C C . TYR A 1 130 ? 14.625 -3.645 -19.142 1.00 97.00 130 TYR A C 1
ATOM 1062 O O . TYR A 1 130 ? 15.708 -3.246 -18.713 1.00 97.00 130 TYR A O 1
ATOM 1070 N N . PHE A 1 131 ? 13.489 -2.962 -18.953 1.00 97.00 131 PHE A N 1
ATOM 1071 C CA . PHE A 1 131 ? 13.419 -1.719 -18.178 1.00 97.00 131 PHE A CA 1
ATOM 1072 C C . PHE A 1 131 ? 13.899 -1.946 -16.746 1.00 97.00 131 PHE A C 1
ATOM 1074 O O . PHE A 1 131 ? 14.744 -1.201 -16.261 1.00 97.00 131 PHE A O 1
ATOM 1081 N N . TYR A 1 132 ? 13.433 -3.004 -16.080 1.00 96.94 132 TYR A N 1
ATOM 1082 C CA . TYR A 1 132 ? 13.852 -3.318 -14.713 1.00 96.94 132 TYR A CA 1
ATOM 1083 C C . TYR A 1 132 ? 15.358 -3.584 -14.600 1.00 96.94 132 TYR A C 1
ATOM 1085 O O . TYR A 1 132 ? 15.999 -3.171 -13.631 1.00 96.94 132 TYR A O 1
ATOM 1093 N N . TYR A 1 133 ? 15.947 -4.233 -15.604 1.00 95.00 133 TYR A N 1
ATOM 1094 C CA . TYR A 1 133 ? 17.372 -4.541 -15.614 1.00 95.00 133 TYR A CA 1
ATOM 1095 C C . TYR A 1 133 ? 18.258 -3.341 -15.984 1.00 95.00 133 TYR A C 1
ATOM 1097 O O . TYR A 1 133 ? 19.334 -3.175 -15.406 1.00 95.00 133 TYR A O 1
ATOM 1105 N N . LYS A 1 134 ? 17.839 -2.515 -16.953 1.00 93.56 134 LYS A N 1
ATOM 1106 C CA . LYS A 1 134 ? 18.677 -1.457 -17.541 1.00 93.56 134 LYS A CA 1
ATOM 1107 C C . LYS A 1 134 ? 18.347 -0.046 -17.089 1.00 93.56 134 LYS A C 1
ATOM 1109 O O . LYS A 1 134 ? 19.257 0.773 -17.082 1.00 93.56 134 LYS A O 1
ATOM 1114 N N . TRP A 1 135 ? 17.099 0.247 -16.731 1.00 95.25 135 TRP A N 1
ATOM 1115 C CA . TRP A 1 135 ? 16.642 1.603 -16.446 1.00 95.25 135 TRP A CA 1
ATOM 1116 C C . TRP A 1 135 ? 16.556 1.859 -14.933 1.00 95.25 135 TRP A C 1
ATOM 1118 O O . TRP A 1 135 ? 15.631 1.364 -14.279 1.00 95.25 135 TRP A O 1
ATOM 1128 N N . PRO A 1 136 ? 17.472 2.653 -14.339 1.00 92.56 136 PRO A N 1
ATOM 1129 C CA . PRO A 1 136 ? 17.474 2.899 -12.896 1.00 92.56 136 PRO A CA 1
ATOM 1130 C C . PRO A 1 136 ? 16.165 3.490 -12.364 1.00 92.56 136 PRO A C 1
ATOM 1132 O O . PRO A 1 136 ? 15.727 3.117 -11.276 1.00 92.56 136 PRO A O 1
ATOM 1135 N N . PHE A 1 137 ? 15.515 4.368 -13.136 1.00 93.44 137 PHE A N 1
ATOM 1136 C CA . PHE A 1 137 ? 14.217 4.938 -12.781 1.00 93.44 137 PHE A CA 1
ATOM 1137 C C . PHE A 1 137 ? 13.140 3.856 -12.651 1.00 93.44 137 PHE A C 1
ATOM 1139 O O . PHE A 1 137 ? 12.518 3.737 -11.594 1.00 93.44 137 PHE A O 1
ATOM 1146 N N . PHE A 1 138 ? 12.956 3.024 -13.682 1.00 96.56 138 PHE A N 1
ATOM 1147 C CA . PHE A 1 138 ? 11.944 1.967 -13.659 1.00 96.56 138 PHE A CA 1
ATOM 1148 C C . PHE A 1 138 ? 12.229 0.938 -12.564 1.00 96.56 138 PHE A C 1
ATOM 1150 O O . PHE A 1 138 ? 11.329 0.563 -11.812 1.00 96.56 138 PHE A O 1
ATOM 1157 N N . LYS A 1 139 ? 13.501 0.546 -12.404 1.00 96.00 139 LYS A N 1
ATOM 1158 C CA . LYS A 1 139 ? 13.934 -0.316 -11.302 1.00 96.00 139 LYS A CA 1
ATOM 1159 C C . LYS A 1 139 ? 13.535 0.262 -9.947 1.00 96.00 139 LYS A C 1
ATOM 1161 O O . LYS A 1 139 ? 12.965 -0.453 -9.130 1.00 96.00 139 LYS A O 1
ATOM 1166 N N . MET A 1 140 ? 13.786 1.552 -9.715 1.00 94.88 140 MET A N 1
ATOM 1167 C CA . MET A 1 140 ? 13.419 2.231 -8.471 1.00 94.88 140 MET A CA 1
ATOM 1168 C C . MET A 1 140 ? 11.902 2.220 -8.239 1.00 94.88 140 MET A C 1
ATOM 1170 O O . MET A 1 140 ? 11.470 1.884 -7.135 1.00 94.88 140 MET A O 1
ATOM 1174 N N . VAL A 1 141 ? 11.098 2.524 -9.265 1.00 96.25 141 VAL A N 1
ATOM 1175 C CA . VAL A 1 141 ? 9.627 2.496 -9.177 1.00 96.25 141 VAL A CA 1
ATOM 1176 C C . VAL A 1 141 ? 9.134 1.096 -8.802 1.00 96.25 141 VAL A C 1
ATOM 1178 O O . VAL A 1 141 ? 8.413 0.949 -7.815 1.00 96.25 141 VAL A O 1
ATOM 1181 N N . VAL A 1 142 ? 9.577 0.061 -9.523 1.00 97.50 142 VAL A N 1
ATOM 1182 C CA . VAL A 1 142 ? 9.208 -1.339 -9.257 1.00 97.50 142 VAL A CA 1
ATOM 1183 C C . VAL A 1 142 ? 9.647 -1.768 -7.858 1.00 97.50 142 VAL A C 1
ATOM 1185 O O . VAL A 1 142 ? 8.830 -2.283 -7.100 1.00 97.50 142 VAL A O 1
ATOM 1188 N N . SER A 1 143 ? 10.892 -1.489 -7.459 1.00 95.38 143 SER A N 1
ATOM 1189 C CA . SER A 1 143 ? 11.394 -1.820 -6.120 1.00 95.38 143 SER A CA 1
ATOM 1190 C C . SER A 1 143 ? 10.616 -1.113 -5.004 1.00 95.38 143 SER A C 1
ATOM 1192 O O . SER A 1 143 ? 10.409 -1.682 -3.931 1.00 95.38 143 SER A O 1
ATOM 1194 N N . LYS A 1 144 ? 10.146 0.120 -5.231 1.00 94.94 144 LYS A N 1
ATOM 1195 C CA . LYS A 1 144 ? 9.312 0.851 -4.267 1.00 94.94 144 LYS A CA 1
ATOM 1196 C C . LYS A 1 144 ? 7.913 0.239 -4.139 1.00 94.94 144 LYS A C 1
ATOM 1198 O O . LYS A 1 144 ? 7.400 0.148 -3.017 1.00 94.94 144 LYS A O 1
ATOM 1203 N N . VAL A 1 145 ? 7.315 -0.195 -5.249 1.00 97.06 145 VAL A N 1
ATOM 1204 C CA . VAL A 1 145 ? 6.042 -0.932 -5.242 1.00 97.06 145 VAL A CA 1
ATOM 1205 C C . VAL A 1 145 ? 6.226 -2.270 -4.524 1.00 97.06 145 VAL A C 1
ATOM 1207 O O . VAL A 1 145 ? 5.503 -2.545 -3.570 1.00 97.06 145 VAL A O 1
ATOM 1210 N N . GLU A 1 146 ? 7.252 -3.045 -4.880 1.00 96.69 146 GLU A N 1
ATOM 1211 C CA . GLU A 1 146 ? 7.573 -4.346 -4.278 1.00 96.69 146 GLU A CA 1
ATOM 1212 C C . GLU A 1 146 ? 7.754 -4.255 -2.751 1.00 96.69 146 GLU A C 1
ATOM 1214 O O . GLU A 1 146 ? 7.132 -5.003 -1.995 1.00 96.69 146 GLU A O 1
ATOM 1219 N N . MET A 1 147 ? 8.527 -3.270 -2.283 1.00 94.94 147 MET A N 1
ATOM 1220 C CA . MET A 1 147 ? 8.702 -2.948 -0.860 1.00 94.94 147 MET A CA 1
ATOM 1221 C C . MET A 1 147 ? 7.390 -2.626 -0.147 1.00 94.94 147 MET A C 1
ATOM 1223 O O . MET A 1 147 ? 7.202 -2.962 1.022 1.00 94.94 147 MET A O 1
ATOM 1227 N N . THR A 1 148 ? 6.504 -1.883 -0.801 1.00 95.12 148 THR A N 1
ATOM 1228 C CA . THR A 1 148 ? 5.218 -1.520 -0.207 1.00 95.12 148 THR A CA 1
ATOM 1229 C C . THR A 1 148 ? 4.327 -2.753 -0.105 1.00 95.12 148 THR A C 1
ATOM 1231 O O . THR A 1 148 ? 3.779 -3.018 0.965 1.00 95.12 148 THR A O 1
ATOM 1234 N N . LEU A 1 149 ? 4.234 -3.535 -1.185 1.00 97.00 149 LEU A N 1
ATOM 1235 C CA . LEU A 1 149 ? 3.454 -4.770 -1.238 1.00 97.00 149 LEU A CA 1
ATOM 1236 C C . LEU A 1 149 ? 3.907 -5.769 -0.171 1.00 97.00 149 LEU A C 1
ATOM 1238 O O . LEU A 1 149 ? 3.066 -6.396 0.466 1.00 97.00 149 LEU A O 1
ATOM 1242 N N . SER A 1 150 ? 5.212 -5.861 0.107 1.00 95.69 150 SER A N 1
ATOM 1243 C CA . SER A 1 150 ? 5.742 -6.766 1.135 1.00 95.69 150 SER A CA 1
ATOM 1244 C C . SER A 1 150 ? 5.287 -6.406 2.557 1.00 95.69 150 SER A C 1
ATOM 1246 O O . SER A 1 150 ? 5.449 -7.201 3.484 1.00 95.69 150 SER A O 1
ATOM 1248 N N . LYS A 1 151 ? 4.772 -5.187 2.759 1.00 95.50 151 LYS A N 1
ATOM 1249 C CA . LYS A 1 151 ? 4.248 -4.692 4.037 1.00 95.50 151 LYS A CA 1
ATOM 1250 C C . LYS A 1 151 ? 2.719 -4.722 4.099 1.00 95.50 151 LYS A C 1
ATOM 1252 O O . LYS A 1 151 ? 2.171 -4.512 5.181 1.00 95.50 151 LYS A O 1
ATOM 1257 N N . VAL A 1 152 ? 2.022 -4.954 2.990 1.00 97.12 152 VAL A N 1
ATOM 1258 C CA . VAL A 1 152 ? 0.563 -5.129 2.991 1.00 97.12 152 VAL A CA 1
ATOM 1259 C C . VAL A 1 152 ? 0.219 -6.429 3.711 1.00 97.12 152 VAL A C 1
ATOM 1261 O O . VAL A 1 152 ? 0.919 -7.429 3.581 1.00 97.12 152 VAL A O 1
ATOM 1264 N N . ASP A 1 153 ? -0.856 -6.407 4.492 1.00 97.25 153 ASP A N 1
ATOM 1265 C CA . ASP A 1 153 ? -1.398 -7.605 5.130 1.00 97.25 153 ASP A CA 1
ATOM 1266 C C . ASP A 1 153 ? -2.917 -7.605 4.964 1.00 97.25 153 ASP A C 1
ATOM 1268 O O . ASP A 1 153 ? -3.637 -6.928 5.702 1.00 97.25 153 ASP A O 1
ATOM 1272 N N . LEU A 1 154 ? -3.395 -8.341 3.955 1.00 97.69 154 LEU A N 1
ATOM 1273 C CA . LEU A 1 154 ? -4.818 -8.404 3.634 1.00 97.69 154 LEU A CA 1
ATOM 1274 C C . LEU A 1 154 ? -5.639 -9.152 4.688 1.00 97.69 154 LEU A C 1
ATOM 1276 O O . LEU A 1 154 ? -6.827 -8.876 4.805 1.00 97.69 154 LEU A O 1
ATOM 1280 N N . GLN A 1 155 ? -5.035 -10.045 5.479 1.00 97.06 155 GLN A N 1
ATOM 1281 C CA . GLN A 1 155 ? -5.750 -10.732 6.560 1.00 97.06 155 GLN A CA 1
ATOM 1282 C C . GLN A 1 155 ? -6.066 -9.748 7.684 1.00 97.06 155 GLN A C 1
ATOM 1284 O O . GLN A 1 155 ? -7.197 -9.682 8.167 1.00 97.06 155 GLN A O 1
ATOM 1289 N N . ILE A 1 156 ? -5.085 -8.923 8.059 1.00 97.25 156 ILE A N 1
ATOM 1290 C CA . ILE A 1 156 ? -5.307 -7.854 9.032 1.00 97.25 156 ILE A CA 1
ATOM 1291 C C . ILE A 1 156 ? -6.238 -6.794 8.457 1.00 97.25 156 ILE A C 1
ATOM 1293 O O . ILE A 1 156 ? -7.179 -6.400 9.136 1.00 97.25 156 ILE A O 1
ATOM 1297 N N . ALA A 1 157 ? -6.046 -6.375 7.208 1.00 98.12 157 ALA A N 1
ATOM 1298 C CA . ALA A 1 157 ? -6.944 -5.425 6.559 1.00 98.12 157 ALA A CA 1
ATOM 1299 C C . ALA A 1 157 ? -8.403 -5.925 6.559 1.00 98.12 157 ALA A C 1
ATOM 1301 O O . ALA A 1 157 ? -9.305 -5.179 6.941 1.00 98.12 157 ALA A O 1
ATOM 1302 N N . GLN A 1 158 ? -8.632 -7.204 6.237 1.00 98.25 158 GLN A N 1
ATOM 1303 C CA . GLN A 1 158 ? -9.951 -7.834 6.315 1.00 98.25 158 GLN A CA 1
ATOM 1304 C C . GLN A 1 158 ? -10.499 -7.833 7.742 1.00 98.25 158 GLN A C 1
ATOM 1306 O O . GLN A 1 158 ? -11.681 -7.571 7.934 1.00 98.25 158 GLN A O 1
ATOM 1311 N N . HIS A 1 159 ? -9.654 -8.069 8.747 1.00 98.19 159 HIS A N 1
ATOM 1312 C CA . HIS A 1 159 ? -10.070 -8.014 10.146 1.00 98.19 159 HIS A CA 1
ATOM 1313 C C . HIS A 1 159 ? -10.534 -6.609 10.569 1.00 98.19 159 HIS A C 1
ATOM 1315 O O . HIS A 1 159 ? -11.527 -6.475 11.284 1.00 98.19 159 HIS A O 1
ATOM 1321 N N . TYR A 1 160 ? -9.872 -5.544 10.097 1.00 98.25 160 TYR A N 1
ATOM 1322 C CA . TYR A 1 160 ? -10.367 -4.175 10.300 1.00 98.25 160 TYR A CA 1
ATOM 1323 C C . TYR A 1 160 ? -11.735 -3.985 9.637 1.00 98.25 160 TYR A C 1
ATOM 1325 O O . TYR A 1 160 ? -12.635 -3.427 10.262 1.00 98.25 160 TYR A O 1
ATOM 1333 N N . VAL A 1 161 ? -11.911 -4.471 8.403 1.00 98.12 161 VAL A N 1
ATOM 1334 C CA . VAL A 1 161 ? -13.196 -4.395 7.690 1.00 98.12 161 VAL A CA 1
ATOM 1335 C C . VAL A 1 161 ? -14.284 -5.145 8.458 1.00 98.12 161 VAL A C 1
ATOM 1337 O O . VAL A 1 161 ? -15.322 -4.561 8.750 1.00 98.12 161 VAL A O 1
ATOM 1340 N N . SER A 1 162 ? -14.054 -6.395 8.856 1.00 97.25 162 SER A N 1
ATOM 1341 C CA . SER A 1 162 ? -15.076 -7.230 9.492 1.00 97.25 162 SER A CA 1
ATOM 1342 C C . SER A 1 162 ? -15.508 -6.718 10.867 1.00 97.25 162 SER A C 1
ATOM 1344 O O . SER A 1 162 ? -16.676 -6.824 11.227 1.00 97.25 162 SER A O 1
ATOM 1346 N N . GLU A 1 163 ? -14.579 -6.174 11.655 1.00 97.44 163 GLU A N 1
ATOM 1347 C CA . GLU A 1 163 ? -14.850 -5.807 13.049 1.00 97.44 163 GLU A CA 1
ATOM 1348 C C . GLU A 1 163 ? -15.312 -4.363 13.251 1.00 97.44 163 GLU A C 1
ATOM 1350 O O . GLU A 1 163 ? -15.963 -4.069 14.261 1.00 97.44 163 GLU A O 1
ATOM 1355 N N . LEU A 1 164 ? -14.922 -3.454 12.353 1.00 96.81 164 LEU A N 1
ATOM 1356 C CA . LEU A 1 164 ? -15.155 -2.016 12.509 1.00 96.81 164 LEU A CA 1
ATOM 1357 C C . LEU A 1 164 ? -16.281 -1.471 11.633 1.00 96.81 164 LEU A C 1
ATOM 1359 O O . LEU A 1 164 ? -16.728 -0.346 11.880 1.00 96.81 164 LEU A O 1
ATOM 1363 N N . THR A 1 165 ? -16.713 -2.241 10.636 1.00 96.56 165 THR A N 1
ATOM 1364 C CA . THR A 1 165 ? -17.816 -1.876 9.746 1.00 96.56 165 THR A CA 1
ATOM 1365 C C . THR A 1 165 ? -19.155 -2.029 10.458 1.00 96.56 165 THR A C 1
ATOM 1367 O O . THR A 1 165 ? -19.370 -2.977 11.216 1.00 96.56 165 THR A O 1
ATOM 1370 N N . GLN A 1 166 ? -20.061 -1.080 10.233 1.00 93.50 166 GLN A N 1
ATOM 1371 C CA . GLN A 1 166 ? -21.430 -1.177 10.734 1.00 93.50 166 GLN A CA 1
ATOM 1372 C C . GLN A 1 166 ? -22.204 -2.287 10.004 1.00 93.50 166 GLN A C 1
ATOM 1374 O O . GLN A 1 166 ? -21.960 -2.506 8.819 1.00 93.50 166 GLN A O 1
ATOM 1379 N N . PRO A 1 167 ? -23.175 -2.954 10.653 1.00 93.62 167 PRO A N 1
ATOM 1380 C CA . PRO A 1 167 ? -23.916 -4.056 10.031 1.00 93.62 167 PRO A CA 1
ATOM 1381 C C . PRO A 1 167 ? -24.584 -3.692 8.696 1.00 93.62 167 PRO A C 1
ATOM 1383 O O . PRO A 1 167 ? -24.585 -4.491 7.768 1.00 93.62 167 PRO A O 1
ATOM 1386 N N . GLU A 1 168 ? -25.101 -2.467 8.583 1.00 95.19 168 GLU A N 1
ATOM 1387 C CA . GLU A 1 168 ? -25.730 -1.924 7.367 1.00 95.19 168 GLU A CA 1
ATOM 1388 C C . GLU A 1 168 ? -24.761 -1.748 6.183 1.00 95.19 168 GLU A C 1
ATOM 1390 O O . GLU A 1 168 ? -25.188 -1.693 5.032 1.00 95.19 168 GLU A O 1
ATOM 1395 N N . ASP A 1 169 ? -23.454 -1.721 6.450 1.00 96.50 169 ASP A N 1
ATOM 1396 C CA . ASP A 1 169 ? -22.409 -1.429 5.465 1.00 96.50 169 ASP A CA 1
ATOM 1397 C C . ASP A 1 169 ? -21.586 -2.655 5.077 1.00 96.50 169 ASP A C 1
ATOM 1399 O O . ASP A 1 169 ? -20.726 -2.583 4.198 1.00 96.50 169 ASP A O 1
ATOM 1403 N N . GLN A 1 170 ? -21.833 -3.783 5.737 1.00 94.12 170 GLN A N 1
ATOM 1404 C CA . GLN A 1 170 ? -20.945 -4.933 5.703 1.00 94.12 170 GLN A CA 1
ATOM 1405 C C . GLN A 1 170 ? -20.817 -5.536 4.301 1.00 94.12 170 GLN A C 1
ATOM 1407 O O . GLN A 1 170 ? -19.704 -5.808 3.861 1.00 94.12 170 GLN A O 1
ATOM 1412 N N . GLU A 1 171 ? -21.926 -5.678 3.574 1.00 95.94 171 GLU A N 1
ATOM 1413 C CA . GLU A 1 171 ? -21.926 -6.225 2.212 1.00 95.94 171 GLU A CA 1
ATOM 1414 C C . GLU A 1 171 ? -21.197 -5.300 1.225 1.00 95.94 171 GLU A C 1
ATOM 1416 O O . GLU A 1 171 ? -20.258 -5.723 0.547 1.00 95.94 171 GLU A O 1
ATOM 1421 N N . ARG A 1 172 ? -21.558 -4.007 1.202 1.00 96.69 172 ARG A N 1
ATOM 1422 C CA . ARG A 1 172 ? -20.934 -3.016 0.309 1.00 96.69 172 ARG A CA 1
ATOM 1423 C C . ARG A 1 172 ? -19.434 -2.849 0.568 1.00 96.69 172 ARG A C 1
ATOM 1425 O O . ARG A 1 172 ? -18.643 -2.762 -0.370 1.00 96.69 172 ARG A O 1
ATOM 1432 N N . PHE A 1 173 ? -19.008 -2.855 1.832 1.00 97.88 173 PHE A N 1
ATOM 1433 C CA . PHE A 1 173 ? -17.593 -2.711 2.182 1.00 97.88 173 PHE A CA 1
ATOM 1434 C C . PHE A 1 173 ? -16.798 -3.992 1.958 1.00 97.88 173 PHE A C 1
ATOM 1436 O O . PHE A 1 173 ? -15.621 -3.910 1.608 1.00 97.88 173 PHE A O 1
ATOM 1443 N N . GLN A 1 174 ? -17.424 -5.161 2.098 1.00 97.62 174 GLN A N 1
ATOM 1444 C CA . GLN A 1 174 ? -16.800 -6.428 1.734 1.00 97.62 174 GLN A CA 1
ATOM 1445 C C . GLN A 1 174 ? -16.519 -6.483 0.225 1.00 97.62 174 GLN A C 1
ATOM 1447 O O . GLN A 1 174 ? -15.397 -6.802 -0.168 1.00 97.62 174 GLN A O 1
ATOM 1452 N N . ALA A 1 175 ? -17.470 -6.068 -0.618 1.00 97.31 175 ALA A N 1
ATOM 1453 C CA . ALA A 1 175 ? -17.257 -5.972 -2.064 1.00 97.31 175 ALA A CA 1
ATOM 1454 C C . ALA A 1 175 ? -16.120 -4.993 -2.424 1.00 97.31 175 ALA A C 1
ATOM 1456 O O . ALA A 1 175 ? -15.273 -5.287 -3.273 1.00 97.31 175 ALA A O 1
ATOM 1457 N N . LEU A 1 176 ? -16.050 -3.844 -1.741 1.00 97.94 176 LEU A N 1
ATOM 1458 C CA . LEU A 1 176 ? -14.965 -2.879 -1.927 1.00 97.94 176 LEU A CA 1
ATOM 1459 C C . LEU A 1 176 ? -13.601 -3.447 -1.500 1.00 97.94 176 LEU A C 1
ATOM 1461 O O . LEU A 1 176 ? -12.615 -3.294 -2.224 1.00 97.94 176 LEU A O 1
ATOM 1465 N N . PHE A 1 177 ? -13.541 -4.135 -0.358 1.00 98.44 177 PHE A N 1
ATOM 1466 C CA . PHE A 1 177 ? -12.338 -4.833 0.096 1.00 98.44 177 PHE A CA 1
ATOM 1467 C C . PHE A 1 177 ? -11.873 -5.869 -0.932 1.00 98.44 177 PHE A C 1
ATOM 1469 O O . PHE A 1 177 ? -10.691 -5.905 -1.262 1.00 98.44 177 PHE A O 1
ATOM 1476 N N . GLU A 1 178 ? -12.786 -6.669 -1.479 1.00 98.19 178 GLU A N 1
ATOM 1477 C CA . GLU A 1 178 ? -12.463 -7.670 -2.498 1.00 98.19 178 GLU A CA 1
ATOM 1478 C C . GLU A 1 178 ? -11.920 -7.036 -3.778 1.00 98.19 178 GLU A C 1
ATOM 1480 O O . GLU A 1 178 ? -10.962 -7.550 -4.354 1.00 98.19 178 GLU A O 1
ATOM 1485 N N . SER A 1 179 ? -12.468 -5.894 -4.203 1.00 97.75 179 SER A N 1
ATOM 1486 C CA . SER A 1 179 ? -11.923 -5.135 -5.334 1.00 97.75 179 SER A CA 1
ATOM 1487 C C . SER A 1 179 ? -10.490 -4.665 -5.071 1.00 97.75 179 SER A C 1
ATOM 1489 O O . SER A 1 179 ? -9.641 -4.755 -5.957 1.00 97.75 179 SER A O 1
ATOM 1491 N N . ILE A 1 180 ? -10.200 -4.185 -3.859 1.00 98.38 180 ILE A N 1
ATOM 1492 C CA . ILE A 1 180 ? -8.849 -3.762 -3.465 1.00 98.38 180 ILE A CA 1
ATOM 1493 C C . ILE A 1 180 ? -7.906 -4.972 -3.390 1.00 98.38 180 ILE A C 1
ATOM 1495 O O . ILE A 1 180 ? -6.781 -4.911 -3.879 1.00 98.38 180 ILE A O 1
ATOM 1499 N N . ALA A 1 181 ? -8.361 -6.087 -2.818 1.00 98.62 181 ALA A N 1
ATOM 1500 C CA . ALA A 1 181 ? -7.586 -7.319 -2.713 1.00 98.62 181 ALA A CA 1
ATOM 1501 C C . ALA A 1 181 ? -7.233 -7.896 -4.093 1.00 98.62 181 ALA A C 1
ATOM 1503 O O . ALA A 1 181 ? -6.103 -8.334 -4.299 1.00 98.62 181 ALA A O 1
ATOM 1504 N N . LYS A 1 182 ? -8.163 -7.851 -5.056 1.00 98.56 182 LYS A N 1
ATOM 1505 C CA . LYS A 1 182 ? -7.910 -8.259 -6.447 1.00 98.56 182 LYS A CA 1
ATOM 1506 C C . LYS A 1 182 ? -6.784 -7.444 -7.081 1.00 98.56 182 LYS A C 1
ATOM 1508 O O . LYS A 1 182 ? -5.846 -8.039 -7.604 1.00 98.56 182 LYS A O 1
ATOM 1513 N N . GLU A 1 183 ? -6.822 -6.116 -6.961 1.00 98.62 183 GLU A N 1
ATOM 1514 C CA . GLU A 1 183 ? -5.746 -5.253 -7.472 1.00 98.62 183 GLU A CA 1
ATOM 1515 C C . GLU A 1 183 ? -4.409 -5.534 -6.765 1.00 98.62 183 GLU A C 1
ATOM 1517 O O . GLU A 1 183 ? -3.358 -5.508 -7.403 1.00 98.62 183 GLU A O 1
ATOM 1522 N N . PHE A 1 184 ? -4.420 -5.853 -5.462 1.00 98.75 184 PHE A N 1
ATOM 1523 C CA . PHE A 1 184 ? -3.201 -6.227 -4.735 1.00 98.75 184 PHE A CA 1
ATOM 1524 C C . PHE A 1 184 ? -2.560 -7.485 -5.325 1.00 98.75 184 PHE A C 1
ATOM 1526 O O . PHE A 1 184 ? -1.360 -7.485 -5.604 1.00 98.75 184 PHE A O 1
ATOM 1533 N N . TYR A 1 185 ? -3.345 -8.551 -5.516 1.00 98.69 185 TYR A N 1
ATOM 1534 C CA . TYR A 1 185 ? -2.834 -9.802 -6.072 1.00 98.69 185 TYR A CA 1
ATOM 1535 C C . TYR A 1 185 ? -2.356 -9.619 -7.513 1.00 98.69 185 TYR A C 1
ATOM 1537 O O . TYR A 1 185 ? -1.252 -10.052 -7.829 1.00 98.69 185 TYR A O 1
ATOM 1545 N N . LEU A 1 186 ? -3.113 -8.885 -8.335 1.00 98.62 186 LEU A N 1
ATOM 1546 C CA . LEU A 1 186 ? -2.713 -8.541 -9.700 1.00 98.62 186 LEU A CA 1
ATOM 1547 C C . LEU A 1 186 ? -1.371 -7.797 -9.725 1.00 98.62 186 LEU A C 1
ATOM 1549 O O . LEU A 1 186 ? -0.445 -8.191 -10.433 1.00 98.62 186 LEU A O 1
ATOM 1553 N N . THR A 1 187 ? -1.239 -6.754 -8.900 1.00 98.69 187 THR A N 1
ATOM 1554 C CA . THR A 1 187 ? -0.002 -5.969 -8.805 1.00 98.69 187 THR A CA 1
ATOM 1555 C C . THR A 1 187 ? 1.161 -6.844 -8.344 1.00 98.69 187 THR A C 1
ATOM 1557 O O . THR A 1 187 ? 2.229 -6.811 -8.949 1.00 98.69 187 THR A O 1
ATOM 1560 N N . ARG A 1 188 ? 0.969 -7.655 -7.296 1.00 98.62 188 ARG A N 1
ATOM 1561 C CA . ARG A 1 188 ? 1.996 -8.573 -6.786 1.00 98.62 188 ARG A CA 1
ATOM 1562 C C . ARG A 1 188 ? 2.481 -9.522 -7.875 1.00 98.62 188 ARG A C 1
ATOM 1564 O O . ARG A 1 188 ? 3.686 -9.649 -8.063 1.00 98.62 188 ARG A O 1
ATOM 1571 N N . ASP A 1 189 ? 1.561 -10.177 -8.570 1.00 98.56 189 ASP A N 1
ATOM 1572 C CA . ASP A 1 189 ? 1.895 -11.238 -9.518 1.00 98.56 189 ASP A CA 1
ATOM 1573 C C . ASP A 1 189 ? 2.641 -10.687 -10.733 1.00 98.56 189 ASP A C 1
ATOM 1575 O O . ASP A 1 189 ? 3.612 -11.291 -11.188 1.00 98.56 189 ASP A O 1
ATOM 1579 N N . ILE A 1 190 ? 2.259 -9.505 -11.221 1.00 98.50 190 ILE A N 1
ATOM 1580 C CA . ILE A 1 190 ? 2.978 -8.837 -12.310 1.00 98.50 190 ILE A CA 1
ATOM 1581 C C . ILE A 1 190 ? 4.357 -8.355 -11.851 1.00 98.50 190 ILE A C 1
ATOM 1583 O O . ILE A 1 190 ? 5.337 -8.535 -12.571 1.00 98.50 190 ILE A O 1
ATOM 1587 N N . ILE A 1 191 ? 4.471 -7.784 -10.648 1.00 98.44 191 ILE A N 1
ATOM 1588 C CA . ILE A 1 191 ? 5.766 -7.346 -10.111 1.00 98.44 191 ILE A CA 1
ATOM 1589 C C . ILE A 1 191 ? 6.729 -8.533 -9.996 1.00 98.44 191 ILE A C 1
ATOM 1591 O O . ILE A 1 191 ? 7.856 -8.421 -10.467 1.00 98.44 191 ILE A O 1
ATOM 1595 N N . LEU A 1 192 ? 6.282 -9.682 -9.473 1.00 98.50 192 LEU A N 1
ATOM 1596 C CA . LEU A 1 192 ? 7.096 -10.904 -9.407 1.00 98.50 192 LEU A CA 1
ATOM 1597 C C . LEU A 1 192 ? 7.521 -11.398 -10.799 1.00 98.50 192 LEU A C 1
ATOM 1599 O O . LEU A 1 192 ? 8.656 -11.834 -10.985 1.00 98.50 192 LEU A O 1
ATOM 1603 N N . GLN A 1 193 ? 6.652 -11.276 -11.807 1.00 98.25 193 GLN A N 1
ATOM 1604 C CA . GLN A 1 193 ? 7.002 -11.613 -13.189 1.00 98.25 193 GLN A CA 1
ATOM 1605 C C . GLN A 1 193 ? 8.060 -10.672 -13.781 1.00 98.25 193 GLN A C 1
ATOM 1607 O O . GLN A 1 193 ? 8.963 -11.149 -14.478 1.00 98.25 193 GLN A O 1
ATOM 1612 N N . ILE A 1 194 ? 7.967 -9.364 -13.515 1.00 98.12 194 ILE A N 1
ATOM 1613 C CA . ILE A 1 194 ? 8.925 -8.346 -13.981 1.00 98.12 194 ILE A CA 1
ATOM 1614 C C . ILE A 1 194 ? 10.284 -8.526 -13.300 1.00 98.12 194 ILE A C 1
ATOM 1616 O O . ILE A 1 194 ? 11.314 -8.463 -13.968 1.00 98.12 194 ILE A O 1
ATOM 1620 N N . THR A 1 195 ? 10.304 -8.761 -11.988 1.00 97.44 195 THR A N 1
ATOM 1621 C CA . THR A 1 195 ? 11.551 -8.937 -11.230 1.00 97.44 195 THR A CA 1
ATOM 1622 C C . THR A 1 195 ? 12.150 -10.334 -11.379 1.00 97.44 195 THR A C 1
ATOM 1624 O O . THR A 1 195 ? 13.329 -10.520 -11.092 1.00 97.44 195 THR A O 1
ATOM 1627 N N . ALA A 1 196 ? 11.359 -11.304 -11.853 1.00 96.81 196 ALA A N 1
ATOM 1628 C CA . ALA A 1 196 ? 11.687 -12.729 -11.854 1.00 96.81 196 ALA A CA 1
ATOM 1629 C C . ALA A 1 196 ? 12.007 -13.270 -10.445 1.00 96.81 196 ALA A C 1
ATOM 1631 O O . ALA A 1 196 ? 12.845 -14.157 -10.285 1.00 96.81 196 ALA A O 1
ATOM 1632 N N . HIS A 1 197 ? 11.342 -12.725 -9.424 1.00 96.75 197 HIS A N 1
ATOM 1633 C CA . HIS A 1 197 ? 11.424 -13.197 -8.043 1.00 96.75 197 HIS A CA 1
ATOM 1634 C C . HIS A 1 197 ? 10.326 -14.229 -7.750 1.00 96.75 197 HIS A C 1
ATOM 1636 O O . HIS A 1 197 ? 9.235 -14.164 -8.317 1.00 96.75 197 HIS A O 1
ATOM 1642 N N . GLU A 1 198 ? 10.578 -15.149 -6.815 1.00 96.31 198 GLU A N 1
ATOM 1643 C CA . GLU A 1 198 ? 9.548 -16.075 -6.323 1.00 96.31 198 GLU A CA 1
ATOM 1644 C C . GLU A 1 198 ? 8.721 -15.433 -5.205 1.00 96.31 198 GLU A C 1
ATOM 1646 O O . GLU A 1 198 ? 7.519 -15.672 -5.070 1.00 96.31 198 GLU A O 1
ATOM 1651 N N . ARG A 1 199 ? 9.364 -14.594 -4.389 1.00 95.81 199 ARG A N 1
ATOM 1652 C CA . ARG A 1 199 ? 8.745 -13.846 -3.299 1.00 95.81 199 ARG A CA 1
ATOM 1653 C C . ARG A 1 199 ? 9.171 -12.389 -3.364 1.00 95.81 199 ARG A C 1
ATOM 1655 O O . ARG A 1 199 ? 10.273 -12.045 -3.787 1.00 95.81 199 ARG A O 1
ATOM 1662 N N . LEU A 1 200 ? 8.289 -11.517 -2.879 1.00 96.50 200 LEU A N 1
ATOM 1663 C CA . LEU A 1 200 ? 8.586 -10.092 -2.781 1.00 96.50 200 LEU A CA 1
ATOM 1664 C C . LEU A 1 200 ? 9.878 -9.892 -1.980 1.00 96.50 200 LEU A C 1
ATOM 1666 O O . LEU A 1 200 ? 10.031 -10.468 -0.897 1.00 96.50 200 LEU A O 1
ATOM 1670 N N . LEU A 1 201 ? 10.757 -9.035 -2.494 1.00 95.62 201 LEU A N 1
ATOM 1671 C CA . LEU A 1 201 ? 12.056 -8.690 -1.915 1.00 95.62 201 LEU A CA 1
ATOM 1672 C C . LEU A 1 201 ? 13.128 -9.789 -1.971 1.00 95.62 201 LEU A C 1
ATOM 1674 O O . LEU A 1 201 ? 14.102 -9.699 -1.228 1.00 95.62 201 LEU A O 1
ATOM 1678 N N . ASP A 1 202 ? 13.029 -10.790 -2.852 1.00 94.94 202 ASP A N 1
ATOM 1679 C CA . ASP A 1 202 ? 14.138 -11.747 -3.031 1.00 94.94 202 ASP A CA 1
ATOM 1680 C C . ASP A 1 202 ? 15.448 -11.059 -3.485 1.00 94.94 202 ASP A C 1
ATOM 1682 O O . ASP A 1 202 ? 16.539 -11.534 -3.173 1.00 94.94 202 ASP A O 1
ATOM 1686 N N . GLY A 1 203 ? 15.356 -9.889 -4.131 1.00 91.56 203 GLY A N 1
ATOM 1687 C CA . GLY A 1 203 ? 16.502 -9.032 -4.463 1.00 91.56 203 GLY A CA 1
ATOM 1688 C C . GLY A 1 203 ? 17.135 -8.276 -3.279 1.00 91.56 203 GLY A C 1
ATOM 1689 O O . GLY A 1 203 ? 18.189 -7.669 -3.456 1.00 91.56 203 GLY A O 1
ATOM 1690 N N . ASP A 1 204 ? 16.524 -8.301 -2.087 1.00 94.06 204 ASP A N 1
ATOM 1691 C CA . ASP A 1 204 ? 17.064 -7.723 -0.844 1.00 94.06 204 ASP A CA 1
ATOM 1692 C C . ASP A 1 204 ? 16.691 -8.600 0.379 1.00 94.06 204 ASP A C 1
ATOM 1694 O O . ASP A 1 204 ? 15.746 -8.302 1.127 1.00 94.06 204 ASP A O 1
ATOM 1698 N N . PRO A 1 205 ? 17.424 -9.709 0.611 1.00 94.19 205 PRO A N 1
ATOM 1699 C CA . PRO A 1 205 ? 17.107 -10.664 1.675 1.00 94.19 205 PRO A CA 1
ATOM 1700 C C . PRO A 1 205 ? 17.179 -10.077 3.093 1.00 94.19 205 PRO A C 1
ATOM 1702 O O . PRO A 1 205 ? 16.449 -10.514 3.989 1.00 94.19 205 PRO A O 1
ATOM 1705 N N . GLU A 1 206 ? 18.048 -9.088 3.328 1.00 93.62 206 GLU A N 1
ATOM 1706 C CA . GLU A 1 206 ? 18.166 -8.435 4.636 1.00 93.62 206 GLU A CA 1
ATOM 1707 C C . GLU A 1 206 ? 16.904 -7.645 4.963 1.00 93.62 206 GLU A C 1
ATOM 1709 O O . GLU A 1 206 ? 16.344 -7.752 6.063 1.00 93.62 206 GLU A O 1
ATOM 1714 N N . LEU A 1 207 ? 16.417 -6.883 3.987 1.00 91.62 207 LEU A N 1
ATOM 1715 C CA . LEU A 1 207 ? 15.165 -6.167 4.097 1.00 91.62 207 LEU A CA 1
ATOM 1716 C C . LEU A 1 207 ? 13.975 -7.121 4.214 1.00 91.62 207 LEU A C 1
ATOM 1718 O O . LEU A 1 207 ? 13.135 -6.906 5.093 1.00 91.62 207 LEU A O 1
ATOM 1722 N N . GLN A 1 208 ? 13.912 -8.174 3.390 1.00 94.00 208 GLN A N 1
ATOM 1723 C CA . GLN A 1 208 ? 12.861 -9.196 3.452 1.00 94.00 208 GLN A CA 1
ATOM 1724 C C . GLN A 1 208 ? 12.763 -9.773 4.874 1.00 94.00 208 GLN A C 1
ATOM 1726 O O . GLN A 1 208 ? 11.687 -9.786 5.484 1.00 94.00 208 GLN A O 1
ATOM 1731 N N . ARG A 1 209 ? 13.908 -10.141 5.467 1.00 93.56 209 ARG A N 1
ATOM 1732 C CA . ARG A 1 209 ? 13.993 -10.604 6.858 1.00 93.56 209 ARG A CA 1
ATOM 1733 C C . ARG A 1 209 ? 13.575 -9.524 7.856 1.00 93.56 209 ARG A C 1
ATOM 1735 O O . ARG A 1 209 ? 12.873 -9.827 8.820 1.00 93.56 209 ARG A O 1
ATOM 1742 N N . SER A 1 210 ? 13.982 -8.271 7.648 1.00 92.62 210 SER A N 1
ATOM 1743 C CA . SER A 1 210 ? 13.606 -7.148 8.517 1.00 92.62 210 SER A CA 1
ATOM 1744 C C . SER A 1 210 ? 12.091 -6.940 8.556 1.00 92.62 210 SER A C 1
ATOM 1746 O O . SER A 1 210 ? 11.525 -6.750 9.634 1.00 92.62 210 SER A O 1
ATOM 1748 N N . VAL A 1 211 ? 11.427 -6.999 7.398 1.00 91.81 211 VAL A N 1
ATOM 1749 C CA . VAL A 1 211 ? 9.966 -6.891 7.284 1.00 91.81 211 VAL A CA 1
ATOM 1750 C C . VAL A 1 211 ? 9.294 -8.069 7.988 1.00 91.81 211 VAL A C 1
ATOM 1752 O O . VAL A 1 211 ? 8.427 -7.850 8.835 1.00 91.81 211 VAL A O 1
ATOM 1755 N N . TYR A 1 212 ? 9.751 -9.296 7.722 1.00 91.88 212 TYR A N 1
ATOM 1756 C CA . TYR A 1 212 ? 9.220 -10.507 8.350 1.00 91.88 212 TYR A CA 1
ATOM 1757 C C . TYR A 1 212 ? 9.288 -10.454 9.885 1.00 91.88 212 TYR A C 1
ATOM 1759 O O . TYR A 1 212 ? 8.280 -10.652 10.563 1.00 91.88 212 TYR A O 1
ATOM 1767 N N . LEU A 1 213 ? 10.451 -10.108 10.449 1.00 93.25 213 LEU A N 1
ATOM 1768 C CA . LEU A 1 213 ? 10.636 -10.030 11.902 1.00 93.25 213 LEU A CA 1
ATOM 1769 C C . LEU A 1 213 ? 9.740 -8.968 12.552 1.00 93.25 213 LEU A C 1
ATOM 1771 O O . LEU A 1 213 ? 9.226 -9.182 13.649 1.00 93.25 213 LEU A O 1
ATOM 1775 N N . ARG A 1 214 ? 9.525 -7.827 11.887 1.00 93.50 214 ARG A N 1
ATOM 1776 C CA . ARG A 1 214 ? 8.643 -6.774 12.412 1.00 93.50 214 ARG A CA 1
ATOM 1777 C C . ARG A 1 214 ? 7.171 -7.144 12.329 1.00 93.50 214 ARG A C 1
ATOM 1779 O O . ARG A 1 214 ? 6.415 -6.743 13.209 1.00 93.50 214 ARG A O 1
ATOM 1786 N N . ASN A 1 215 ? 6.749 -7.923 11.334 1.00 90.06 215 ASN A N 1
ATOM 1787 C CA . ASN A 1 215 ? 5.363 -8.390 11.273 1.00 90.06 215 ASN A CA 1
ATOM 1788 C C . ASN 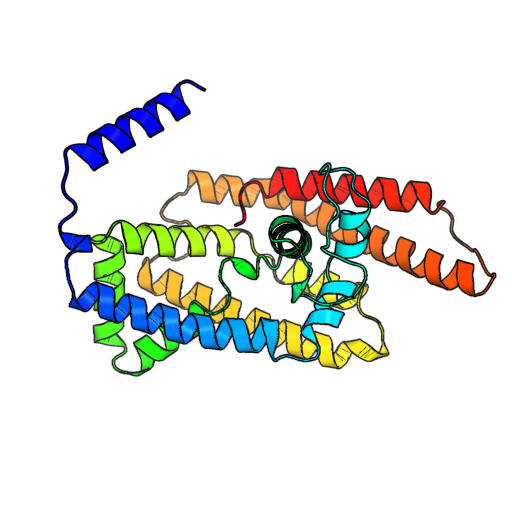A 1 215 ? 4.981 -9.199 12.527 1.00 90.06 215 ASN A C 1
ATOM 1790 O O . ASN A 1 215 ? 3.859 -9.052 13.006 1.00 90.06 215 ASN A O 1
ATOM 1794 N N . GLY A 1 216 ? 5.928 -9.922 13.142 1.00 89.75 216 GLY A N 1
ATOM 1795 C CA . GLY A 1 216 ? 5.713 -10.627 14.413 1.00 89.75 216 GLY A CA 1
ATOM 1796 C C . GLY A 1 216 ? 5.274 -9.732 15.584 1.00 89.75 216 GLY A C 1
ATOM 1797 O O . GLY A 1 216 ? 4.591 -10.208 16.487 1.00 89.75 216 GLY A O 1
ATOM 1798 N N . THR A 1 217 ? 5.606 -8.436 15.570 1.00 88.88 217 THR A N 1
ATOM 1799 C CA . THR A 1 217 ? 5.150 -7.471 16.589 1.00 88.88 217 THR A CA 1
ATOM 1800 C C . THR A 1 217 ? 4.006 -6.587 16.103 1.00 88.88 217 THR A C 1
ATOM 1802 O O . THR A 1 217 ? 3.153 -6.199 16.902 1.00 88.88 217 THR A O 1
ATOM 1805 N N . ILE A 1 218 ? 3.943 -6.283 14.804 1.00 93.88 218 ILE A N 1
ATOM 1806 C CA . ILE A 1 218 ? 2.902 -5.416 14.241 1.00 93.88 218 ILE A CA 1
ATOM 1807 C C . ILE A 1 218 ? 1.543 -6.122 14.189 1.00 93.88 218 ILE A C 1
ATOM 1809 O O . ILE A 1 218 ? 0.531 -5.504 14.512 1.00 93.88 218 ILE A O 1
ATOM 1813 N N . VAL A 1 219 ? 1.505 -7.404 13.821 1.00 94.50 219 VAL A N 1
ATOM 1814 C CA . VAL A 1 219 ? 0.251 -8.160 13.677 1.00 94.50 219 VAL A CA 1
ATOM 1815 C C . VAL A 1 219 ? -0.558 -8.188 14.988 1.00 94.50 219 VAL A C 1
ATOM 1817 O O . VAL A 1 219 ? -1.718 -7.767 14.967 1.00 94.50 219 VAL A O 1
ATOM 1820 N N . PRO A 1 220 ? 0.022 -8.552 16.154 1.00 95.94 220 PRO A N 1
ATOM 1821 C CA . PRO A 1 220 ? -0.692 -8.477 17.431 1.00 95.94 220 PRO A CA 1
ATOM 1822 C C . PRO A 1 220 ? -1.192 -7.068 17.778 1.00 95.94 220 PRO A C 1
ATOM 1824 O O . PRO A 1 220 ? -2.292 -6.915 18.312 1.00 95.94 220 PRO A O 1
ATOM 1827 N N . LEU A 1 221 ? -0.410 -6.029 17.458 1.00 96.25 221 LEU A N 1
ATOM 1828 C CA . LEU A 1 221 ? -0.824 -4.639 17.668 1.00 96.25 221 LEU A CA 1
ATOM 1829 C C . LEU A 1 221 ? -2.015 -4.254 16.785 1.00 96.25 221 LEU A C 1
ATOM 1831 O O . LEU A 1 221 ? -2.861 -3.496 17.250 1.00 96.25 221 LEU A O 1
ATOM 1835 N N . GLY A 1 222 ? -2.107 -4.787 15.564 1.00 96.12 222 GLY A N 1
ATOM 1836 C CA . GLY A 1 222 ? -3.255 -4.603 14.673 1.00 96.12 222 GLY A CA 1
ATOM 1837 C C . GLY A 1 222 ? -4.548 -5.156 15.276 1.00 96.12 222 GLY A C 1
ATOM 1838 O O . GLY A 1 222 ? -5.526 -4.426 15.412 1.00 96.12 222 GLY A O 1
ATOM 1839 N N . PHE A 1 223 ? -4.535 -6.407 15.746 1.00 97.38 223 PHE A N 1
ATOM 1840 C CA . PHE A 1 223 ? -5.690 -7.009 16.433 1.00 97.38 223 PHE A CA 1
ATOM 1841 C C . PHE A 1 223 ? -6.093 -6.230 17.693 1.00 97.38 223 PHE A C 1
ATOM 1843 O O . PHE A 1 223 ? -7.273 -5.954 17.925 1.00 97.38 223 PHE A O 1
ATOM 1850 N N . LEU A 1 224 ? -5.108 -5.827 18.502 1.00 96.94 224 LEU A N 1
ATOM 1851 C CA . LEU A 1 224 ? -5.360 -5.016 19.690 1.00 96.94 224 LEU A CA 1
ATOM 1852 C C . LEU A 1 224 ? -5.954 -3.648 19.324 1.00 96.94 224 LEU A C 1
ATOM 1854 O O . LEU A 1 224 ? -6.885 -3.190 19.988 1.00 96.94 224 LEU A O 1
ATOM 1858 N N . GLN A 1 225 ? -5.448 -3.009 18.266 1.00 97.50 225 GLN A N 1
ATOM 1859 C CA . GLN A 1 225 ? -5.964 -1.737 17.774 1.00 97.50 225 GLN A CA 1
ATOM 1860 C C . GLN A 1 225 ? -7.434 -1.872 17.374 1.00 97.50 225 GLN A C 1
ATOM 1862 O O . GLN A 1 225 ? -8.253 -1.094 17.857 1.00 97.50 225 GLN A O 1
ATOM 1867 N N . VAL A 1 226 ? -7.793 -2.883 16.577 1.00 97.94 226 VAL A N 1
ATOM 1868 C CA . VAL A 1 226 ? -9.186 -3.142 16.173 1.00 97.94 226 VAL A CA 1
ATOM 1869 C C . VAL A 1 226 ? -10.101 -3.291 17.388 1.00 97.94 226 VAL A C 1
ATOM 1871 O O . VAL A 1 226 ? -11.121 -2.605 17.481 1.00 97.94 226 VAL A O 1
ATOM 1874 N N . ALA A 1 227 ? -9.713 -4.103 18.374 1.00 96.75 227 ALA A N 1
ATOM 1875 C CA . ALA A 1 227 ? -10.507 -4.295 19.587 1.00 96.75 227 ALA A CA 1
ATOM 1876 C C . ALA A 1 227 ? -10.709 -2.987 20.380 1.00 96.75 227 ALA A C 1
ATOM 1878 O O . ALA A 1 227 ? -11.800 -2.730 20.903 1.00 96.75 227 ALA A O 1
ATOM 1879 N N . LEU A 1 228 ? -9.674 -2.147 20.471 1.00 95.75 228 LEU A N 1
ATOM 1880 C CA . LEU A 1 228 ? -9.735 -0.854 21.159 1.00 95.75 228 LEU A CA 1
ATOM 1881 C C . LEU A 1 228 ? -10.599 0.157 20.400 1.00 95.75 228 LEU A C 1
ATOM 1883 O O . LEU A 1 228 ? -11.441 0.807 21.021 1.00 95.75 228 LEU A O 1
ATOM 1887 N N . LEU A 1 229 ? -10.448 0.251 19.077 1.00 95.62 229 LEU A N 1
ATOM 1888 C CA . LEU A 1 229 ? -11.258 1.114 18.213 1.00 95.62 229 LEU A CA 1
ATOM 1889 C C . LEU A 1 229 ? -12.738 0.728 18.278 1.00 95.62 229 LEU A C 1
ATOM 1891 O O . LEU A 1 229 ? -13.592 1.592 18.485 1.00 95.62 229 LEU A O 1
ATOM 1895 N N . LYS A 1 230 ? -13.045 -0.571 18.185 1.00 95.12 230 LYS A N 1
ATOM 1896 C CA . LYS A 1 230 ? -14.413 -1.094 18.280 1.00 95.12 230 LYS A CA 1
ATOM 1897 C C . LYS A 1 230 ? -15.073 -0.674 19.593 1.00 95.12 230 LYS A C 1
ATOM 1899 O O . LYS A 1 230 ? -16.152 -0.082 19.586 1.00 95.12 230 LYS A O 1
ATOM 1904 N N . ARG A 1 231 ? -14.392 -0.893 20.725 1.00 93.44 231 ARG A N 1
ATOM 1905 C CA . ARG A 1 231 ? -14.881 -0.493 22.058 1.00 93.44 231 ARG A CA 1
ATOM 1906 C C . ARG A 1 231 ? -15.019 1.021 22.198 1.00 93.44 231 ARG A C 1
ATOM 1908 O O . ARG A 1 231 ? -16.006 1.494 22.758 1.00 93.44 231 ARG A O 1
ATOM 1915 N N . LEU A 1 232 ? -14.059 1.790 21.684 1.00 91.19 232 LEU A N 1
ATOM 1916 C CA . LEU A 1 232 ? -14.083 3.252 21.744 1.00 91.19 232 LEU A CA 1
ATOM 1917 C C . LEU A 1 232 ? -15.289 3.829 20.987 1.00 91.19 232 LEU A C 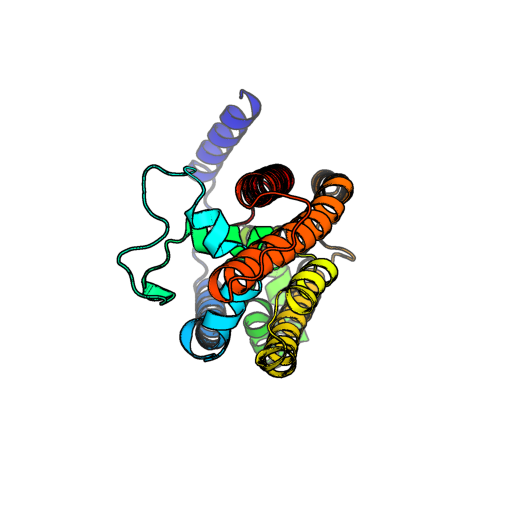1
ATOM 1919 O O . LEU A 1 232 ? -15.955 4.744 21.477 1.00 91.19 232 LEU A O 1
ATOM 1923 N N . ARG A 1 233 ? -15.603 3.269 19.816 1.00 90.81 233 ARG A N 1
ATOM 1924 C CA . ARG A 1 233 ? -16.757 3.671 19.003 1.00 90.81 233 ARG A CA 1
ATOM 1925 C C . ARG A 1 233 ? -18.077 3.242 19.635 1.00 90.81 233 ARG A C 1
ATOM 1927 O O . ARG A 1 233 ? -18.992 4.056 19.721 1.00 90.81 233 ARG A O 1
ATOM 1934 N N . GLN A 1 234 ? -18.155 2.027 20.181 1.00 88.56 234 GLN A N 1
ATOM 1935 C CA . GLN A 1 234 ? -19.317 1.570 20.954 1.00 88.56 234 GLN A CA 1
ATOM 1936 C C . GLN A 1 234 ? -19.590 2.469 22.167 1.00 88.56 234 GLN A C 1
ATOM 1938 O O . GLN A 1 234 ? -20.740 2.832 22.401 1.00 88.56 234 GLN A O 1
ATOM 1943 N N . TYR A 1 235 ? -18.549 2.905 22.886 1.00 85.81 235 TYR A N 1
ATOM 1944 C CA . TYR A 1 235 ? -18.690 3.848 24.000 1.00 85.81 235 TYR A CA 1
ATOM 1945 C C . TYR A 1 235 ? -19.351 5.162 23.558 1.00 85.81 235 TYR A C 1
ATOM 1947 O O . TYR A 1 235 ? -20.204 5.694 24.263 1.00 85.81 235 TYR A O 1
ATOM 1955 N N . LYS A 1 236 ? -18.989 5.691 22.380 1.00 79.81 236 LYS A N 1
ATOM 1956 C CA . LYS A 1 236 ? -19.582 6.919 21.819 1.00 79.81 236 LYS A CA 1
ATOM 1957 C C . LYS A 1 236 ? -21.080 6.747 21.533 1.00 79.81 236 LYS A C 1
ATOM 1959 O O . LYS A 1 236 ? -21.853 7.643 21.859 1.00 79.81 236 LYS A O 1
ATOM 1964 N N . HIS A 1 237 ? -21.489 5.599 20.989 1.00 77.75 237 HIS A N 1
ATOM 1965 C CA . HIS A 1 237 ? -22.904 5.278 20.762 1.00 77.75 237 HIS A CA 1
ATOM 1966 C C . HIS A 1 237 ? -23.678 5.090 22.077 1.00 77.75 237 HIS A C 1
ATOM 1968 O O . HIS A 1 237 ? -24.757 5.647 22.242 1.00 77.75 237 HIS A O 1
ATOM 1974 N N . GLN A 1 238 ? -23.099 4.373 23.040 1.00 78.50 23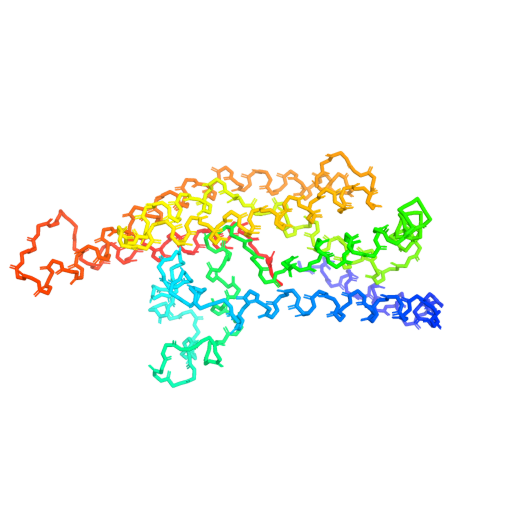8 GLN A N 1
ATOM 1975 C CA . GLN A 1 238 ? -23.697 4.115 24.355 1.00 78.50 238 GLN A CA 1
ATOM 1976 C C . GLN A 1 238 ? -23.846 5.373 25.219 1.00 78.50 238 GLN A C 1
ATOM 1978 O O . GLN A 1 238 ? -24.836 5.532 25.932 1.00 78.50 238 GLN A O 1
ATOM 1983 N N . ALA A 1 239 ? -22.872 6.285 25.152 1.00 71.31 239 ALA A N 1
ATOM 1984 C CA . ALA A 1 239 ? -22.956 7.581 25.815 1.00 71.31 239 ALA A CA 1
ATOM 1985 C C . ALA A 1 239 ? -24.094 8.435 25.233 1.00 71.31 239 ALA A C 1
ATOM 1987 O O . ALA A 1 239 ? -24.782 9.118 25.985 1.00 71.31 239 ALA A O 1
ATOM 1988 N N . ALA A 1 240 ? -24.334 8.354 23.919 1.00 71.31 240 ALA A N 1
ATOM 1989 C CA . ALA A 1 240 ? -25.464 9.025 23.277 1.00 71.31 240 ALA A CA 1
ATOM 1990 C C . ALA A 1 240 ? -26.824 8.414 23.674 1.00 71.31 240 ALA A C 1
ATOM 1992 O O . ALA A 1 240 ? -27.816 9.133 23.724 1.00 71.31 240 ALA A O 1
ATOM 1993 N N . SER A 1 241 ? -26.870 7.118 24.005 1.00 73.06 241 SER A N 1
ATOM 1994 C CA . SER A 1 241 ? -28.079 6.413 24.457 1.00 73.06 241 SER A CA 1
ATOM 1995 C C . SER A 1 241 ? -28.237 6.345 25.987 1.00 73.06 241 SER A C 1
ATOM 1997 O O . SER A 1 241 ? -29.057 5.574 26.486 1.00 73.06 241 SER A O 1
ATOM 1999 N N . GLY A 1 242 ? -27.427 7.084 26.756 1.00 65.88 242 GLY A N 1
ATOM 2000 C CA . GLY A 1 242 ? -27.513 7.151 28.223 1.00 65.88 242 GLY A CA 1
ATOM 2001 C C . GLY A 1 242 ? -27.163 5.855 28.971 1.00 65.88 242 GLY A C 1
ATOM 2002 O O . GLY A 1 242 ? -27.416 5.755 30.168 1.00 65.88 242 GLY A O 1
ATOM 2003 N N . THR A 1 243 ? -26.581 4.856 28.299 1.00 62.31 243 THR A N 1
ATOM 2004 C CA . THR A 1 243 ? -26.339 3.517 28.865 1.00 62.31 243 THR A CA 1
ATOM 2005 C C . THR A 1 243 ? -24.848 3.183 28.836 1.00 62.31 243 THR A C 1
ATOM 2007 O O . THR A 1 243 ? -24.389 2.448 27.969 1.00 62.31 243 THR A O 1
ATOM 2010 N N . ILE A 1 244 ? -24.052 3.715 29.770 1.00 62.91 244 ILE A N 1
ATOM 2011 C CA . ILE A 1 244 ? -22.611 3.412 29.821 1.00 62.91 244 ILE A CA 1
ATOM 2012 C C . ILE A 1 244 ? -22.388 2.104 30.590 1.00 62.91 244 ILE A C 1
ATOM 2014 O O . ILE A 1 244 ? -22.507 2.060 31.813 1.00 62.91 244 ILE A O 1
ATOM 2018 N N . ARG A 1 245 ? -22.021 1.031 29.878 1.00 60.38 245 ARG A N 1
ATOM 2019 C CA . ARG A 1 245 ? -21.548 -0.234 30.470 1.00 60.38 245 ARG A CA 1
ATOM 2020 C C . ARG A 1 245 ? -20.206 -0.627 29.852 1.00 60.38 245 ARG A C 1
ATOM 2022 O O . ARG A 1 245 ? -20.141 -1.491 28.984 1.00 60.38 245 ARG A O 1
ATOM 2029 N N . SER A 1 246 ? -19.122 0.004 30.303 1.00 68.19 246 SER A N 1
ATOM 2030 C CA . SER A 1 246 ? -17.752 -0.366 29.919 1.00 68.19 246 SER A CA 1
ATOM 2031 C C . SER A 1 246 ? -16.869 -0.506 31.154 1.00 68.19 246 SER A C 1
ATOM 2033 O O . SER A 1 246 ? -16.899 0.345 32.038 1.00 68.19 246 SER A O 1
ATOM 2035 N N . ARG A 1 247 ? -16.053 -1.568 31.193 1.00 77.69 247 ARG A N 1
ATOM 2036 C CA . ARG A 1 247 ? -15.028 -1.784 32.231 1.00 77.69 247 ARG A CA 1
ATOM 2037 C C . ARG A 1 247 ? -13.919 -0.723 32.180 1.00 77.69 247 ARG A C 1
ATOM 2039 O O . ARG A 1 247 ? -13.298 -0.461 33.200 1.00 77.69 247 ARG A O 1
ATOM 2046 N N . TYR A 1 248 ? -13.673 -0.145 31.005 1.00 83.25 248 TYR A N 1
ATOM 2047 C CA . TYR A 1 248 ? -12.633 0.859 30.778 1.00 83.25 248 TYR A CA 1
ATOM 2048 C C . TYR A 1 248 ? -13.255 2.213 30.455 1.00 83.25 248 TYR A C 1
ATOM 2050 O O . TYR A 1 248 ? -14.256 2.289 29.730 1.00 83.25 248 TYR A O 1
ATOM 2058 N N . SER A 1 249 ? -12.633 3.282 30.942 1.00 86.81 249 SER A N 1
ATOM 2059 C CA . SER A 1 249 ? -13.001 4.646 30.580 1.00 86.81 249 SER A CA 1
ATOM 2060 C C . SER A 1 249 ? -12.668 4.944 29.114 1.00 86.81 249 SER A C 1
ATOM 2062 O O . SER A 1 249 ? -11.771 4.348 28.508 1.00 86.81 249 SER A O 1
ATOM 2064 N N . ARG A 1 250 ? -13.351 5.941 28.536 1.00 86.62 250 ARG A N 1
ATOM 2065 C CA . ARG A 1 250 ? -13.038 6.439 27.186 1.00 86.62 250 ARG A CA 1
ATOM 2066 C C . ARG A 1 250 ? -11.574 6.877 27.054 1.00 86.62 250 ARG A C 1
ATOM 2068 O O . ARG A 1 250 ? -10.967 6.656 26.010 1.00 86.62 250 ARG A O 1
ATOM 2075 N N . GLY A 1 251 ? -11.017 7.490 28.101 1.00 87.31 251 GLY A N 1
ATOM 2076 C CA . GLY A 1 251 ? -9.632 7.966 28.121 1.00 87.31 251 GLY A CA 1
ATOM 2077 C C . GLY A 1 251 ? -8.612 6.828 28.056 1.00 87.31 251 GLY A C 1
ATOM 2078 O O . GLY A 1 251 ? -7.647 6.921 27.302 1.00 87.31 251 GLY A O 1
ATOM 2079 N N . GLU A 1 252 ? -8.848 5.731 28.779 1.00 90.00 252 GLU A N 1
ATOM 2080 C CA . GLU A 1 252 ? -7.985 4.542 28.738 1.00 90.00 252 GLU A CA 1
ATOM 2081 C C . GLU A 1 252 ? -8.032 3.848 27.375 1.00 90.00 252 GLU A C 1
ATOM 2083 O O . GLU A 1 252 ? -6.984 3.504 26.830 1.00 90.00 252 GLU A O 1
ATOM 2088 N N . LEU A 1 253 ? -9.230 3.697 26.796 1.00 91.88 253 LEU A N 1
ATOM 2089 C CA . LEU A 1 253 ? -9.401 3.117 25.461 1.00 91.88 253 LEU A CA 1
ATOM 2090 C C . LEU A 1 253 ? -8.694 3.954 24.391 1.00 91.88 253 LEU A C 1
ATOM 2092 O O . LEU A 1 253 ? -7.962 3.402 23.570 1.00 91.88 253 LEU A O 1
ATOM 2096 N N . LEU A 1 254 ? -8.866 5.281 24.433 1.00 90.75 254 LEU A N 1
ATOM 2097 C CA . LEU A 1 254 ? -8.176 6.189 23.522 1.00 90.75 254 LEU A CA 1
ATOM 2098 C C . LEU A 1 254 ? -6.661 6.079 23.706 1.00 90.75 254 LEU A C 1
ATOM 2100 O O . LEU A 1 254 ? -5.957 5.843 22.732 1.00 90.75 254 LEU A O 1
ATOM 2104 N N . ARG A 1 255 ? -6.148 6.169 24.940 1.00 91.38 255 ARG A N 1
ATOM 2105 C CA . ARG A 1 255 ? -4.708 6.042 25.218 1.00 91.38 255 ARG A CA 1
ATOM 2106 C C . ARG A 1 255 ? -4.140 4.728 24.681 1.00 91.38 255 ARG A C 1
ATOM 2108 O O . ARG A 1 255 ? -3.085 4.744 24.054 1.00 91.38 255 ARG A O 1
ATOM 2115 N N . GLY A 1 256 ? -4.838 3.613 24.894 1.00 93.44 256 GLY A N 1
ATOM 2116 C CA . GLY A 1 256 ? -4.461 2.315 24.338 1.00 93.44 256 GLY A CA 1
ATOM 2117 C C . GLY A 1 256 ? -4.399 2.344 22.810 1.00 93.44 256 GLY A C 1
ATOM 2118 O O . GLY A 1 256 ? -3.390 1.944 22.233 1.00 93.44 256 GLY A O 1
ATOM 2119 N N . ALA A 1 257 ? -5.437 2.871 22.151 1.00 93.81 257 ALA A N 1
ATOM 2120 C CA . ALA A 1 257 ? -5.473 2.979 20.695 1.00 93.81 257 ALA A CA 1
ATOM 2121 C C . ALA A 1 257 ? -4.299 3.826 20.176 1.00 93.81 257 ALA A C 1
ATOM 2123 O O . ALA A 1 257 ? -3.586 3.401 19.270 1.00 93.81 257 ALA A O 1
ATOM 2124 N N . LEU A 1 258 ? -4.006 4.963 20.812 1.00 92.00 258 LEU A N 1
ATOM 2125 C CA . LEU A 1 258 ? -2.874 5.816 20.441 1.00 92.00 258 LEU A CA 1
ATOM 2126 C C . LEU A 1 258 ? -1.516 5.110 20.596 1.00 92.00 258 LEU A C 1
ATOM 2128 O O . LEU A 1 258 ? -0.638 5.274 19.749 1.00 92.00 258 LEU A O 1
ATOM 2132 N N . LEU A 1 259 ? -1.340 4.283 21.633 1.00 93.44 259 LEU A N 1
ATOM 2133 C CA . LEU A 1 259 ? -0.129 3.472 21.799 1.00 93.44 259 LEU A CA 1
ATOM 2134 C C . LEU A 1 259 ? 0.020 2.437 20.679 1.00 93.44 259 LEU A C 1
ATOM 2136 O O . LEU A 1 259 ? 1.120 2.281 20.149 1.00 93.44 259 LEU A O 1
ATOM 2140 N N . THR A 1 260 ? -1.072 1.779 20.271 1.00 95.69 260 THR A N 1
ATOM 2141 C CA . THR A 1 260 ? -1.024 0.863 19.118 1.00 95.69 260 THR A CA 1
ATOM 2142 C C . THR A 1 260 ? -0.682 1.601 17.827 1.00 95.69 260 THR A C 1
ATOM 2144 O O . THR A 1 260 ? 0.146 1.111 17.064 1.00 95.69 260 THR A O 1
ATOM 2147 N N . ILE A 1 261 ? -1.225 2.808 17.617 1.00 93.69 261 ILE A N 1
ATOM 2148 C CA . ILE A 1 261 ? -0.929 3.627 16.435 1.00 93.69 261 ILE A CA 1
ATOM 2149 C C . ILE A 1 261 ? 0.571 3.922 16.342 1.00 93.69 261 ILE A C 1
ATOM 2151 O O . ILE A 1 261 ? 1.188 3.709 15.295 1.00 93.69 261 ILE A O 1
ATOM 2155 N N . ASN A 1 262 ? 1.173 4.346 17.455 1.00 91.62 262 ASN A N 1
ATOM 2156 C CA . ASN A 1 262 ? 2.609 4.605 17.531 1.00 91.62 262 ASN A CA 1
ATOM 2157 C C . ASN A 1 262 ? 3.440 3.329 17.317 1.00 91.62 262 ASN A C 1
ATOM 2159 O O . ASN A 1 262 ? 4.441 3.364 16.603 1.00 91.62 262 ASN A O 1
ATOM 2163 N N . GLY A 1 263 ? 3.019 2.200 17.894 1.00 93.25 263 GLY A N 1
ATOM 2164 C CA . GLY A 1 263 ? 3.708 0.916 17.744 1.00 93.25 263 GLY A CA 1
ATOM 2165 C C . GLY A 1 263 ? 3.708 0.402 16.301 1.00 93.25 263 GLY A C 1
ATOM 2166 O O . GLY A 1 263 ? 4.764 0.057 15.768 1.00 93.25 263 GLY A O 1
ATOM 2167 N N . ILE A 1 264 ? 2.551 0.428 15.632 1.00 94.19 264 ILE A N 1
ATOM 2168 C CA . ILE A 1 264 ? 2.425 0.036 14.220 1.00 94.19 264 ILE A CA 1
ATOM 2169 C C . ILE A 1 264 ? 3.259 0.971 13.334 1.00 94.19 264 ILE A C 1
ATOM 2171 O O . ILE A 1 264 ? 3.992 0.499 12.464 1.00 94.19 264 ILE A O 1
ATOM 2175 N N . ALA A 1 265 ? 3.220 2.283 13.588 1.00 91.19 265 ALA A N 1
ATOM 2176 C CA . ALA A 1 265 ? 4.014 3.265 12.850 1.00 91.19 265 ALA A CA 1
ATOM 2177 C C . ALA A 1 265 ? 5.525 3.002 12.961 1.00 91.19 265 ALA A C 1
ATOM 2179 O O . ALA A 1 265 ? 6.236 2.997 11.953 1.00 91.19 265 ALA A O 1
ATOM 2180 N N . ALA A 1 266 ? 6.010 2.733 14.177 1.00 89.31 266 ALA A N 1
ATOM 2181 C CA . ALA A 1 266 ? 7.414 2.430 14.434 1.00 89.31 266 ALA A CA 1
ATOM 2182 C C . ALA A 1 266 ? 7.873 1.145 13.721 1.00 89.31 266 ALA A C 1
ATOM 2184 O O . ALA A 1 266 ? 8.982 1.097 13.179 1.00 89.31 266 ALA A O 1
ATOM 2185 N N . GLY A 1 267 ? 7.015 0.121 13.675 1.00 88.31 267 GLY A N 1
ATOM 2186 C CA . GLY A 1 267 ? 7.286 -1.117 12.943 1.00 88.31 267 GLY A CA 1
ATOM 2187 C C . GLY A 1 267 ? 7.307 -0.920 11.423 1.00 88.31 267 GLY A C 1
ATOM 2188 O O . GLY A 1 267 ? 8.207 -1.415 10.736 1.00 88.31 267 GLY A O 1
ATOM 2189 N N . MET A 1 268 ? 6.354 -0.146 10.900 1.00 88.50 268 MET A N 1
ATOM 2190 C CA . MET A 1 268 ? 6.170 0.067 9.463 1.00 88.50 268 MET A CA 1
ATOM 2191 C C . MET A 1 268 ? 7.242 0.934 8.806 1.00 88.50 268 MET A C 1
ATOM 2193 O O . MET A 1 268 ? 7.615 0.690 7.650 1.00 88.50 268 MET A O 1
ATOM 2197 N N . ARG A 1 269 ? 7.782 1.907 9.548 1.00 85.94 269 ARG A N 1
ATOM 2198 C CA . ARG A 1 269 ? 8.727 2.910 9.035 1.00 85.94 269 ARG A CA 1
ATOM 2199 C C . ARG A 1 269 ? 8.191 3.569 7.747 1.00 85.94 269 ARG A C 1
ATOM 2201 O O . ARG A 1 269 ? 7.043 4.002 7.701 1.00 85.94 269 ARG A O 1
ATOM 2208 N N . ASN A 1 270 ? 9.017 3.675 6.707 1.00 77.75 270 ASN A N 1
ATOM 2209 C CA . ASN A 1 270 ? 8.684 4.297 5.427 1.00 77.75 270 ASN A CA 1
ATOM 2210 C C . ASN A 1 270 ? 7.676 3.456 4.627 1.00 77.75 270 ASN A C 1
ATOM 2212 O O . ASN A 1 270 ? 7.939 2.300 4.305 1.00 77.75 270 ASN A O 1
ATOM 2216 N N . THR A 1 271 ? 6.521 4.029 4.299 1.00 65.81 271 THR A N 1
ATOM 2217 C CA . THR A 1 271 ? 5.413 3.303 3.640 1.00 65.81 271 THR A CA 1
ATOM 2218 C C . THR A 1 271 ? 4.786 4.040 2.463 1.00 65.81 271 THR A C 1
ATOM 2220 O O . THR A 1 271 ? 4.060 3.411 1.710 1.00 65.81 271 THR A O 1
ATOM 2223 N N . GLY A 1 272 ? 5.122 5.320 2.277 1.00 50.59 272 GLY A N 1
ATOM 2224 C CA . GLY A 1 272 ? 4.813 6.143 1.110 1.00 50.59 272 GLY A CA 1
ATOM 2225 C C . GLY A 1 272 ? 6.042 6.957 0.772 1.00 50.59 272 GLY A C 1
ATOM 2226 O O . GLY A 1 272 ? 6.657 7.477 1.728 1.00 50.59 272 GLY A O 1
#

Radius of gyration: 21.03 Å; chains: 1; bounding box: 58×39×59 Å

Sequence (272 aa):
ALYNLETVTTAVIQASLLSNTFDEIKPWNEIMEELAARSRVHYRALVYEQPDLVNFFHQVTPIEEISQLQISSRPARRGGRKDLSSLRAIPWVFSWTQARFLLPSWYGVGTALNEFLEAEPEEHLKLLRYFYYKWPFFKMVVSKVEMTLSKVDLQIAQHYVSELTQPEDQERFQALFESIAKEFYLTRDIILQITAHERLLDGDPELQRSVYLRNGTIVPLGFLQVALLKRLRQYKHQAASGTIRSRYSRGELLRGALLTINGIAAGMRNTG